Pro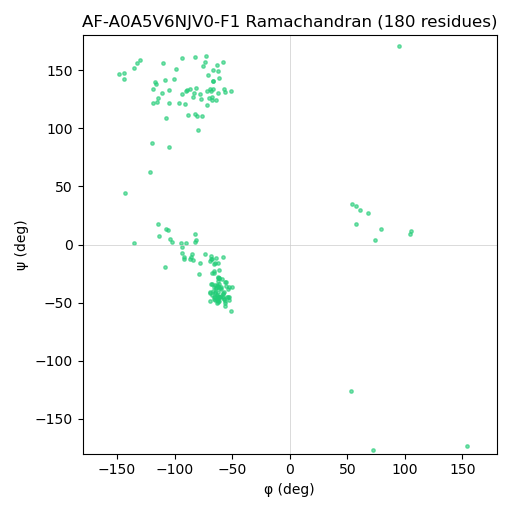tein AF-A0A5V6NJV0-F1 (afdb_monomer)

Nearest PDB structures (foldseek):
  6skg-assembly1_BY  TM=4.627E-01  e=3.638E+00  Thermococcus kodakarensis
  6mte-assembly1_W  TM=3.704E-01  e=2.170E+00  Oryctolagus cuniculus
  6r6g-assembly1_W  TM=3.467E-01  e=2.298E+00  Oryctolagus cuniculus
  5lzt-assembly1_W  TM=3.447E-01  e=3.243E+00  Oryctolagus cuniculus
  8i9r-assembly1_CQ  TM=3.028E-01  e=2.892E+00  Thermochaetoides thermophila DSM 1495

Mean predicted aligned error: 6.7 Å

Radius of gyration: 19.98 Å; Cα contacts (8 Å, |Δi|>4): 218; chains: 1; bounding box: 49×40×54 Å

Foldseek 3Di:
DDWAWDWDAPPVVRDIDTDADVCVVVDDVPDDDDDDDDDPLCPPPDTYDDDLDFASQLVPPLCLQVLLDQLLCVLLPHLVLLQVQQVPDQDFPDPDCPDDADNAWDWDAAPSSFIGIHGPVVCVVCVVVRNPVCVVVSSSSSSRSSQQSLCVVVPHDPSDHDDPVSVCVSCVVSVNNVSRRD

Sequence (182 aa):
MKAILTAFPQNSARVTLLKSGNLTPRLRDGQRVMICDVPRQLENVPAGEIPETGQWLARDEALEPFFADCRVINAAGGPEGLNRWVSRISDCQCAGAEDDHVRNLTTAQTQDGGAVRLCHACDNAHYMKGYRALSDIITRNRAEWIVDYVRMSLRLEKNHQVTLPEMFCWAVLHGVTNAMPV

Solvent-accessible surface area (backbone atoms only — not comparable to full-atom values): 11170 Å² total; per-residue (Å²): 141,52,65,47,60,54,76,50,72,38,74,92,76,75,45,70,47,67,58,52,71,93,47,46,89,79,58,56,91,90,61,86,77,90,84,77,81,80,53,80,86,47,66,89,53,75,70,39,76,50,74,82,70,82,48,63,61,42,68,40,72,76,46,48,66,32,53,66,32,68,65,46,39,46,68,61,54,28,48,67,40,47,41,62,54,40,59,68,55,92,58,60,68,70,83,89,57,95,87,73,75,57,89,59,70,45,65,51,69,45,98,90,48,42,35,44,30,22,18,56,71,59,42,64,76,28,55,90,63,66,44,60,93,44,46,69,57,25,54,45,46,45,21,40,46,48,50,51,43,49,34,56,76,73,68,47,60,95,77,61,68,64,45,72,69,56,53,49,50,50,25,57,78,62,74,39,52,92,48,55,71,132

Secondary structure (DSSP, 8-state):
-EEE-EEEEETTTTEEEEE-GGGGGGSPTT------PPPGGGTTSPSEEEPSSS-GGGG-GGGHHHHH-HHHHHHTTHHHHHHHHHTT--S---SS-TT---S-EEEEE-TTS-EEEEEHHHHHHHHTTTTGGGHHHHHHHHHHHHHHHHHHHTT--TT----HHHHHHHHHHTT-GGGS--

Structure (mmCIF, N/CA/C/O backbone):
data_AF-A0A5V6NJV0-F1
#
_entry.id   AF-A0A5V6NJV0-F1
#
loop_
_atom_site.group_PDB
_atom_site.id
_atom_site.type_symbol
_atom_site.label_atom_id
_atom_site.label_alt_id
_atom_site.label_comp_id
_atom_site.label_asym_id
_atom_site.label_entity_id
_atom_site.label_seq_id
_atom_site.pdbx_PDB_ins_code
_atom_site.Cartn_x
_atom_site.Cartn_y
_atom_site.Cartn_z
_atom_site.occupancy
_atom_site.B_iso_or_equiv
_atom_site.auth_seq_id
_atom_site.auth_comp_id
_atom_site.auth_asym_id
_atom_site.auth_atom_id
_atom_site.pdbx_PDB_model_num
ATOM 1 N N . MET A 1 1 ? -12.313 10.033 9.413 1.00 77.94 1 MET A N 1
ATOM 2 C CA . MET A 1 1 ? -11.546 9.562 10.586 1.00 77.94 1 MET A CA 1
ATOM 3 C C . MET A 1 1 ? -11.923 8.129 10.925 1.00 77.94 1 MET A C 1
ATOM 5 O O . MET A 1 1 ? -13.051 7.875 11.339 1.00 77.94 1 MET A O 1
ATOM 9 N N . LYS A 1 2 ? -10.973 7.209 10.746 1.00 85.44 2 LYS A N 1
ATOM 10 C CA . LYS A 1 2 ? -11.009 5.846 11.292 1.00 85.44 2 LYS A CA 1
ATOM 11 C C . LYS A 1 2 ? -9.961 5.776 12.404 1.00 85.44 2 LYS A C 1
ATOM 13 O O . LYS A 1 2 ? -8.910 6.395 12.272 1.00 85.44 2 LYS A O 1
ATOM 18 N N . ALA A 1 3 ? -10.240 5.075 13.495 1.00 89.62 3 ALA A N 1
ATOM 19 C CA . ALA A 1 3 ? -9.304 4.965 14.608 1.00 89.62 3 ALA A CA 1
ATOM 20 C C . ALA A 1 3 ? -9.446 3.615 15.311 1.00 89.62 3 ALA A C 1
ATOM 22 O O . ALA A 1 3 ? -10.553 3.086 15.409 1.00 89.62 3 ALA A O 1
ATOM 23 N N . ILE A 1 4 ? -8.330 3.097 15.818 1.00 91.31 4 ILE A N 1
ATOM 24 C CA . ILE A 1 4 ? -8.283 1.927 16.698 1.00 91.31 4 ILE A CA 1
ATOM 25 C C . ILE A 1 4 ? -8.231 2.449 18.126 1.00 91.31 4 ILE A C 1
ATOM 27 O O . ILE A 1 4 ? -7.328 3.207 18.474 1.00 91.31 4 ILE A O 1
ATOM 31 N N . LEU A 1 5 ? -9.196 2.060 18.954 1.00 92.12 5 LEU A N 1
ATOM 32 C CA . LEU A 1 5 ? -9.271 2.480 20.351 1.00 92.12 5 LEU A CA 1
ATOM 33 C C . LEU A 1 5 ? -9.133 1.265 21.261 1.00 92.12 5 LEU A C 1
ATOM 35 O O . LEU A 1 5 ? -9.726 0.219 21.010 1.00 92.12 5 LEU A O 1
ATOM 39 N N . THR A 1 6 ? -8.394 1.417 22.356 1.00 91.25 6 THR A N 1
ATOM 40 C CA . THR A 1 6 ? -8.328 0.378 23.387 1.00 91.25 6 THR A CA 1
ATOM 41 C C . THR A 1 6 ? -9.599 0.413 24.229 1.00 91.25 6 THR A C 1
ATOM 43 O O . THR A 1 6 ? -9.949 1.459 24.788 1.00 91.25 6 THR A O 1
ATOM 46 N N . ALA A 1 7 ? -10.274 -0.731 24.328 1.00 92.75 7 ALA A N 1
ATOM 47 C CA . ALA A 1 7 ? -11.464 -0.909 25.146 1.00 92.75 7 ALA A CA 1
ATOM 48 C C . ALA A 1 7 ? -11.106 -1.340 26.576 1.00 92.75 7 ALA A C 1
ATOM 50 O O . ALA A 1 7 ? -10.327 -2.267 26.784 1.00 92.75 7 ALA A O 1
ATOM 51 N N . PHE A 1 8 ? -11.722 -0.689 27.560 1.00 93.94 8 PHE A N 1
ATOM 52 C CA . PHE A 1 8 ? -11.614 -0.994 28.985 1.00 93.94 8 PHE A CA 1
ATOM 53 C C . PHE A 1 8 ? -13.009 -1.344 29.521 1.00 93.94 8 PHE A C 1
ATOM 55 O O . PHE A 1 8 ? -13.747 -0.451 29.956 1.00 93.94 8 PHE A O 1
ATOM 62 N N . PRO A 1 9 ? -13.415 -2.623 29.440 1.00 94.38 9 PRO A N 1
ATOM 63 C CA . PRO A 1 9 ? -14.728 -3.054 29.895 1.00 94.38 9 PRO A CA 1
ATOM 64 C C . PRO A 1 9 ? -14.815 -3.041 31.427 1.00 94.38 9 PRO A C 1
ATOM 66 O O . PRO A 1 9 ? -13.959 -3.578 32.127 1.00 94.38 9 PRO A O 1
ATOM 69 N N . GLN A 1 10 ? -15.886 -2.450 31.951 1.00 95.81 10 GLN A N 1
ATOM 70 C CA . GLN A 1 10 ? -16.290 -2.504 33.354 1.00 95.81 10 GLN A CA 1
ATOM 71 C C . GLN A 1 10 ? -17.482 -3.455 33.472 1.00 95.81 10 GLN A C 1
ATOM 73 O O . GLN A 1 10 ? -18.642 -3.040 33.445 1.00 95.81 10 GLN A O 1
ATOM 78 N N . ASN A 1 11 ? -17.188 -4.754 33.567 1.00 94.69 11 ASN A N 1
ATOM 79 C CA . ASN A 1 11 ? -18.182 -5.827 33.428 1.00 94.69 11 ASN A CA 1
ATOM 80 C C . ASN A 1 11 ? -19.352 -5.709 34.416 1.00 94.69 11 ASN A C 1
ATOM 82 O O . ASN A 1 11 ? -20.504 -5.883 34.021 1.00 94.69 11 ASN A O 1
ATOM 86 N N . SER A 1 12 ? -19.083 -5.343 35.673 1.00 95.19 12 SER A N 1
ATOM 87 C CA . SER A 1 12 ? -20.125 -5.167 36.696 1.00 95.19 12 SER A CA 1
ATOM 88 C C . SER A 1 12 ? -21.085 -4.018 36.375 1.00 95.19 12 SER A C 1
ATOM 90 O O . SER A 1 12 ? -22.276 -4.122 36.650 1.00 95.19 12 SER A O 1
ATOM 92 N N . ALA A 1 13 ? -20.580 -2.940 35.766 1.00 95.62 13 ALA A N 1
ATOM 93 C CA . ALA A 1 13 ? -21.382 -1.791 35.350 1.00 95.62 13 ALA A CA 1
ATOM 94 C C . ALA A 1 13 ? -21.993 -1.966 33.950 1.00 95.62 13 ALA A C 1
ATOM 96 O O . ALA A 1 13 ? -22.859 -1.189 33.562 1.00 95.62 13 ALA A O 1
ATOM 97 N N . ARG A 1 14 ? -21.537 -2.970 33.185 1.00 93.69 14 ARG A N 1
ATOM 98 C CA . ARG A 1 14 ? -21.864 -3.169 31.762 1.00 93.69 14 ARG A CA 1
ATOM 99 C C . ARG A 1 14 ? -21.574 -1.928 30.908 1.00 93.69 14 ARG A C 1
ATOM 101 O O . ARG A 1 14 ? -22.287 -1.639 29.951 1.00 93.69 14 ARG A O 1
ATOM 108 N N . VAL A 1 15 ? -20.511 -1.205 31.261 1.00 94.06 15 VAL A N 1
ATOM 109 C CA . VAL A 1 15 ? -20.022 -0.027 30.534 1.00 94.06 15 VAL A CA 1
ATOM 110 C C . VAL A 1 15 ? -18.633 -0.329 29.991 1.00 94.06 15 VAL A C 1
ATOM 112 O O . VAL A 1 15 ? -17.803 -0.888 30.702 1.00 94.06 15 VAL A O 1
ATOM 115 N N . THR A 1 16 ? -18.355 0.077 28.754 1.00 93.19 16 THR A N 1
ATOM 116 C CA . THR A 1 16 ? -17.018 -0.015 28.158 1.00 93.19 16 THR A CA 1
ATOM 117 C C . THR A 1 16 ? -16.491 1.381 27.889 1.00 93.19 16 THR A C 1
ATOM 119 O O . THR A 1 16 ? -17.113 2.155 27.164 1.00 93.19 16 THR A O 1
ATOM 122 N N . LEU A 1 17 ? -15.334 1.701 28.465 1.00 92.69 17 LEU A N 1
ATOM 123 C CA . LEU A 1 17 ? -14.629 2.949 28.194 1.00 92.69 17 LEU A CA 1
ATOM 124 C C . LEU A 1 17 ? -13.675 2.739 27.015 1.00 92.69 17 LEU A C 1
ATOM 126 O O . LEU A 1 17 ? -12.912 1.775 27.001 1.00 92.69 17 LEU A O 1
ATOM 130 N N . LEU A 1 18 ? -13.696 3.641 26.036 1.00 92.50 18 LEU A N 1
ATOM 131 C CA . LEU A 1 18 ? -12.765 3.634 24.906 1.00 92.50 18 LEU A CA 1
ATOM 132 C C . LEU A 1 18 ? -11.723 4.734 25.112 1.00 92.50 18 LEU A C 1
ATOM 134 O O . LEU A 1 18 ? -12.072 5.907 25.239 1.00 92.50 18 LEU A O 1
ATOM 138 N N . LYS A 1 19 ? -10.437 4.377 25.145 1.00 91.69 19 LYS A N 1
ATOM 139 C CA . LYS A 1 19 ? -9.356 5.354 25.342 1.00 91.69 19 LYS A CA 1
ATOM 140 C C . LYS A 1 19 ? -9.052 6.085 24.031 1.00 91.69 19 LYS A C 1
ATOM 142 O O . LYS A 1 19 ? -8.311 5.574 23.200 1.00 91.69 19 LYS A O 1
ATOM 147 N N . SER A 1 20 ? -9.597 7.293 23.872 1.00 89.06 20 SER A N 1
ATOM 148 C CA . SER A 1 20 ? -9.409 8.163 22.696 1.00 89.06 20 SER A CA 1
ATOM 149 C C . SER A 1 20 ? -8.082 8.926 22.669 1.00 89.06 20 SER A C 1
ATOM 151 O O . SER A 1 20 ? -7.616 9.297 21.593 1.00 89.06 20 SER A O 1
ATOM 153 N N . GLY A 1 21 ? -7.460 9.185 23.825 1.00 89.12 21 GLY A N 1
ATOM 154 C CA . GLY A 1 21 ? -6.188 9.915 23.901 1.00 89.12 21 GLY A CA 1
ATOM 155 C C . GLY A 1 21 ? -6.252 11.265 23.175 1.00 89.12 21 GLY A C 1
ATOM 156 O O . GLY A 1 21 ? -7.168 12.057 23.408 1.00 89.12 21 GLY A O 1
ATOM 157 N N . ASN A 1 22 ? -5.325 11.498 22.244 1.00 88.38 22 ASN A N 1
ATOM 158 C CA . ASN A 1 22 ? -5.248 12.735 21.455 1.00 88.38 22 ASN A CA 1
ATOM 159 C C . ASN A 1 22 ? -6.463 12.967 20.535 1.00 88.38 22 ASN A C 1
ATOM 161 O O . ASN A 1 22 ? -6.638 14.066 20.019 1.00 88.38 22 ASN A O 1
ATOM 165 N N . LEU A 1 23 ? -7.325 11.962 20.342 1.00 88.50 23 LEU A N 1
ATOM 166 C CA . LEU A 1 23 ? -8.556 12.082 19.554 1.00 88.50 23 LEU A CA 1
ATOM 167 C C . LEU A 1 23 ? -9.738 12.631 20.354 1.00 88.50 23 LEU A C 1
ATOM 169 O O . LEU A 1 23 ? -10.765 12.943 19.758 1.00 88.50 23 LEU A O 1
ATOM 173 N N . THR A 1 24 ? -9.611 12.780 21.676 1.00 90.12 24 THR A N 1
ATOM 174 C CA . THR A 1 24 ? -10.697 13.269 22.545 1.00 90.12 24 THR A CA 1
ATOM 175 C C . THR A 1 24 ? -11.297 14.598 22.067 1.00 90.12 24 THR A C 1
ATOM 177 O O . THR A 1 24 ? -12.516 14.658 21.951 1.00 90.12 24 THR A O 1
ATOM 180 N N . PRO A 1 25 ? -10.510 15.624 21.669 1.00 90.12 25 PRO A N 1
ATOM 181 C CA . PRO A 1 25 ? -11.070 16.886 21.171 1.00 90.12 25 PRO A CA 1
ATOM 182 C C . PRO A 1 25 ? -11.850 16.762 19.851 1.00 90.12 25 PRO A C 1
ATOM 184 O O . PRO A 1 25 ? -12.565 17.684 19.469 1.00 90.12 25 PRO A O 1
ATOM 187 N N . ARG A 1 26 ? -11.696 15.648 19.119 1.00 87.62 26 ARG A N 1
ATOM 188 C CA . ARG A 1 26 ? -12.384 15.390 17.841 1.00 87.62 26 ARG A CA 1
ATOM 189 C C . ARG A 1 26 ? -13.707 14.646 18.023 1.00 87.62 26 ARG A C 1
ATOM 191 O O . ARG A 1 26 ? -14.467 14.547 17.058 1.00 87.62 26 ARG A O 1
ATOM 198 N N . LEU A 1 27 ? -13.971 14.128 19.223 1.00 89.00 27 LEU A N 1
ATOM 199 C CA . LEU A 1 27 ? -15.226 13.480 19.583 1.00 89.00 27 LEU A CA 1
ATOM 200 C C . LEU A 1 27 ? -16.159 14.509 20.225 1.00 89.00 27 LEU A C 1
ATOM 202 O O . LEU A 1 27 ? -15.757 15.234 21.129 1.00 89.00 27 LEU A O 1
ATOM 206 N N . ARG A 1 28 ? -17.398 14.593 19.737 1.00 89.62 28 ARG A N 1
ATOM 207 C CA . ARG A 1 28 ? -18.408 15.524 20.265 1.00 89.62 28 ARG A CA 1
ATOM 208 C C . ARG A 1 28 ? -19.364 14.826 21.222 1.00 89.62 28 ARG A C 1
ATOM 210 O O . ARG A 1 28 ? -19.695 13.656 21.024 1.00 89.62 28 ARG A O 1
ATOM 217 N N . ASP A 1 29 ? -19.891 15.579 22.181 1.00 89.88 29 ASP A N 1
ATOM 218 C CA . ASP A 1 29 ? -20.986 15.113 23.030 1.00 89.88 29 ASP A CA 1
ATOM 219 C C . ASP A 1 29 ? -22.180 14.674 22.170 1.00 89.88 29 ASP A C 1
ATOM 221 O O . ASP A 1 29 ? -22.583 15.354 21.223 1.00 89.88 29 ASP A O 1
ATOM 225 N N . GLY A 1 30 ? -22.714 13.486 22.461 1.00 87.62 30 GLY A N 1
ATOM 226 C CA . GLY A 1 30 ? -23.804 12.879 21.692 1.00 87.62 30 GLY A CA 1
ATOM 227 C C . GLY A 1 30 ? -23.408 12.320 20.317 1.00 87.62 30 GLY A C 1
ATOM 228 O O . GLY A 1 30 ? -24.278 11.845 19.583 1.00 87.62 30 GLY A O 1
ATOM 229 N N . GLN A 1 31 ? -22.123 12.334 19.940 1.00 89.62 31 GLN A N 1
ATOM 230 C CA . GLN A 1 31 ? -21.668 11.714 18.696 1.00 89.62 31 GLN A CA 1
ATOM 231 C C . GLN A 1 31 ? -21.893 10.198 18.730 1.00 89.62 31 GLN A C 1
ATOM 233 O O . GLN A 1 31 ? -21.390 9.485 19.595 1.00 89.62 31 GLN A O 1
ATOM 238 N N . ARG A 1 32 ? -22.611 9.686 17.728 1.00 89.94 32 ARG A N 1
ATOM 239 C CA . ARG A 1 32 ? -22.751 8.245 17.504 1.00 89.94 32 ARG A CA 1
ATOM 240 C C . ARG A 1 32 ? -21.484 7.716 16.832 1.00 89.94 32 ARG A C 1
ATOM 242 O O . ARG A 1 32 ? -21.053 8.263 15.818 1.00 89.94 32 ARG A O 1
ATOM 249 N N . VAL A 1 33 ? -20.911 6.651 17.386 1.00 89.44 33 VAL A N 1
ATOM 250 C CA . VAL A 1 33 ? -19.704 5.989 16.870 1.00 89.44 33 VAL A CA 1
ATOM 251 C C . VAL A 1 33 ? -20.050 4.546 16.513 1.00 89.44 33 VAL A C 1
ATOM 253 O O . VAL A 1 33 ? -20.727 3.863 17.278 1.00 89.44 33 VAL A O 1
ATOM 256 N N . MET A 1 34 ? -19.608 4.093 15.340 1.00 89.19 34 MET A N 1
ATOM 257 C CA . MET A 1 34 ? -19.689 2.689 14.937 1.00 89.19 34 MET A CA 1
ATOM 258 C C . MET A 1 34 ? -18.461 1.946 15.464 1.00 89.19 34 MET A C 1
ATOM 260 O O . MET A 1 34 ? -17.343 2.439 15.321 1.00 89.19 34 MET A O 1
ATOM 264 N N . ILE A 1 35 ? -18.673 0.777 16.065 1.00 90.44 35 ILE A N 1
ATOM 265 C CA . ILE A 1 35 ? -17.610 -0.088 16.581 1.00 90.44 35 ILE A CA 1
ATOM 266 C C . ILE A 1 35 ? -17.567 -1.340 15.709 1.00 90.44 35 ILE A C 1
ATOM 268 O O . ILE A 1 35 ? -18.602 -1.961 15.476 1.00 90.44 35 ILE A O 1
ATOM 272 N N . CYS A 1 36 ? -16.370 -1.689 15.249 1.00 88.31 36 CYS A N 1
ATOM 273 C CA . CYS A 1 36 ? -16.076 -2.916 14.521 1.00 88.31 36 CYS A CA 1
ATOM 274 C C . CYS A 1 36 ? -14.822 -3.547 15.124 1.00 88.31 36 CYS A C 1
ATOM 276 O O . CYS A 1 36 ? -13.990 -2.833 15.693 1.00 88.31 36 CYS A O 1
ATOM 278 N N . ASP A 1 37 ? -14.664 -4.855 14.949 1.00 86.25 37 ASP A N 1
ATOM 279 C CA . ASP A 1 37 ? -13.401 -5.518 15.258 1.00 86.25 37 ASP A CA 1
ATOM 280 C C . ASP A 1 37 ? -12.272 -4.969 14.378 1.00 86.25 37 ASP A C 1
ATOM 282 O O . ASP A 1 37 ? -12.490 -4.530 13.240 1.00 86.25 37 ASP A O 1
ATOM 286 N N . VAL A 1 38 ? -11.053 -4.975 14.920 1.00 86.81 38 VAL A N 1
ATOM 287 C CA . VAL A 1 38 ? -9.868 -4.544 14.176 1.00 86.81 38 VAL A CA 1
ATOM 288 C C . VAL A 1 38 ? -9.613 -5.566 13.065 1.00 86.81 38 VAL A C 1
ATOM 290 O O . VAL A 1 38 ? -9.490 -6.756 13.355 1.00 86.81 38 VAL A O 1
ATOM 293 N N . PRO A 1 39 ? -9.546 -5.144 11.791 1.00 80.56 39 PRO A N 1
ATOM 294 C CA . PRO A 1 39 ? -9.271 -6.070 10.705 1.00 80.56 39 PRO A CA 1
ATOM 295 C C . PRO A 1 39 ? -7.846 -6.619 10.832 1.00 80.56 39 PRO A C 1
ATOM 297 O O . PRO A 1 39 ? -6.949 -5.915 11.296 1.00 80.56 39 PRO A O 1
ATOM 300 N N . ARG A 1 40 ? -7.618 -7.850 10.359 1.00 79.50 40 ARG A N 1
ATOM 301 C CA . ARG A 1 40 ? -6.320 -8.549 10.447 1.00 79.50 40 ARG A CA 1
ATOM 302 C C . ARG A 1 40 ? -5.140 -7.705 9.942 1.00 79.50 40 ARG A C 1
ATOM 304 O O . ARG A 1 40 ? -4.067 -7.728 10.528 1.00 79.50 40 ARG A O 1
ATOM 311 N N . GLN A 1 41 ? -5.343 -6.899 8.898 1.00 74.69 41 GLN A N 1
ATOM 312 C CA . GLN A 1 41 ? -4.311 -6.022 8.324 1.00 74.69 41 GLN A CA 1
ATOM 313 C C . GLN A 1 41 ? -3.858 -4.895 9.271 1.00 74.69 41 GLN A C 1
ATOM 315 O O . GLN A 1 41 ? -2.823 -4.273 9.041 1.00 74.69 41 GLN A O 1
ATOM 320 N N . LEU A 1 42 ? -4.639 -4.601 10.312 1.00 80.75 42 LEU A N 1
ATOM 321 C CA . LEU A 1 42 ? -4.366 -3.562 11.300 1.00 80.75 42 LEU A CA 1
ATOM 322 C C . LEU A 1 42 ? -4.081 -4.121 12.700 1.00 80.75 42 LEU A C 1
ATOM 324 O O . LEU A 1 42 ? -3.957 -3.345 13.641 1.00 80.75 42 LEU A O 1
ATOM 328 N N . GLU A 1 43 ? -3.956 -5.439 12.853 1.00 81.12 43 GLU A N 1
ATOM 329 C CA . GLU A 1 43 ? -3.797 -6.088 14.161 1.00 81.12 43 GLU A CA 1
ATOM 330 C C . GLU A 1 43 ? -2.539 -5.614 14.909 1.00 81.12 43 GLU A C 1
ATOM 332 O O . GLU A 1 43 ? -2.574 -5.381 16.114 1.00 81.12 43 GLU A O 1
ATOM 337 N N . ASN A 1 44 ? -1.452 -5.371 14.172 1.00 82.12 44 ASN A N 1
ATOM 338 C CA . ASN A 1 44 ? -0.184 -4.884 14.722 1.00 82.12 44 ASN A CA 1
ATOM 339 C C . ASN A 1 44 ? -0.075 -3.348 14.752 1.00 82.12 44 ASN A C 1
ATOM 341 O O . ASN A 1 44 ? 0.968 -2.807 15.124 1.00 82.12 44 ASN A O 1
ATOM 345 N N . VAL A 1 45 ? -1.116 -2.625 14.326 1.00 83.12 45 VAL A N 1
ATOM 346 C CA . VAL A 1 45 ? -1.115 -1.157 14.314 1.00 83.12 45 VAL A CA 1
ATOM 347 C C . VAL A 1 45 ? -1.484 -0.646 15.709 1.00 83.12 45 VAL A C 1
ATOM 349 O O . VAL A 1 45 ? -2.482 -1.090 16.281 1.00 83.12 45 VAL A O 1
ATOM 352 N N . PRO A 1 46 ? -0.712 0.294 16.287 1.00 86.25 46 PRO A N 1
ATOM 353 C CA . PRO A 1 46 ? -1.013 0.823 17.610 1.00 86.25 46 PRO A CA 1
ATOM 354 C C . PRO A 1 46 ? -2.363 1.548 17.634 1.00 86.25 46 PRO A C 1
ATOM 356 O O . PRO A 1 46 ? -2.822 2.098 16.631 1.00 86.25 46 PRO A O 1
ATOM 359 N N . ALA A 1 47 ? -2.977 1.601 18.818 1.00 87.44 47 ALA A N 1
ATOM 360 C CA . ALA A 1 47 ? -4.185 2.389 19.030 1.00 87.44 47 ALA A CA 1
ATOM 361 C C . ALA A 1 47 ? -3.938 3.868 18.679 1.00 87.44 47 ALA A C 1
ATOM 363 O O . ALA A 1 47 ? -2.943 4.465 19.095 1.00 87.44 47 ALA A O 1
ATOM 364 N N . GLY A 1 48 ? -4.859 4.461 17.926 1.00 87.81 48 GLY A N 1
ATOM 365 C CA . GLY A 1 48 ? -4.721 5.804 17.381 1.00 87.81 48 GLY A CA 1
ATOM 366 C C . GLY A 1 48 ? -5.539 6.008 16.111 1.00 87.81 48 GLY A C 1
ATOM 367 O O . GLY A 1 48 ? -6.341 5.161 15.715 1.00 87.81 48 GLY A O 1
ATOM 368 N N . GLU A 1 49 ? -5.351 7.165 15.480 1.00 85.88 49 GLU A N 1
ATOM 369 C CA . GLU A 1 49 ? -5.929 7.434 14.165 1.00 85.88 49 GLU A CA 1
ATOM 370 C C . GLU A 1 49 ? -5.255 6.558 13.117 1.00 85.88 49 GLU A C 1
ATOM 372 O O . GLU A 1 49 ? -4.029 6.474 13.054 1.00 85.88 49 GLU A O 1
ATOM 377 N N . ILE A 1 50 ? -6.068 5.919 12.285 1.00 82.62 50 ILE A N 1
ATOM 378 C CA . ILE A 1 50 ? -5.562 5.188 11.136 1.00 82.62 50 ILE A CA 1
ATOM 379 C C . ILE A 1 50 ? -5.382 6.208 10.007 1.00 82.62 50 ILE A C 1
ATOM 381 O O . ILE A 1 50 ? -6.351 6.910 9.693 1.00 82.62 50 ILE A O 1
ATOM 385 N N . PRO A 1 51 ? -4.189 6.295 9.386 1.00 73.25 51 PRO A N 1
ATOM 386 C CA . PRO A 1 51 ? -3.974 7.166 8.240 1.00 73.25 51 PRO A CA 1
ATOM 387 C C . PRO A 1 51 ? -5.047 6.938 7.172 1.00 73.25 51 PRO A C 1
ATOM 389 O O . PRO A 1 51 ? -5.342 5.799 6.809 1.00 73.25 51 PRO A O 1
ATOM 392 N N . GLU A 1 52 ? -5.640 8.021 6.665 1.00 66.75 52 GLU A N 1
ATOM 393 C CA . GLU A 1 52 ? -6.609 7.940 5.560 1.00 66.75 52 GLU A CA 1
ATOM 394 C C . GLU A 1 52 ? -5.924 7.651 4.211 1.00 66.75 52 GLU A C 1
ATOM 396 O O . GLU A 1 52 ? -6.598 7.391 3.216 1.00 66.75 52 GLU A O 1
ATOM 401 N N . THR A 1 53 ? -4.590 7.687 4.180 1.00 67.88 53 THR A N 1
ATOM 402 C CA . THR A 1 53 ? -3.760 7.458 3.000 1.00 67.88 53 THR A CA 1
ATOM 403 C C . THR A 1 53 ? -3.186 6.042 2.969 1.00 67.88 53 THR A C 1
ATOM 405 O O . THR A 1 53 ? -2.784 5.477 3.988 1.00 67.88 53 THR A O 1
ATOM 408 N N . GLY A 1 54 ? -3.117 5.482 1.761 1.00 76.19 54 GLY A N 1
ATOM 409 C CA . GLY A 1 54 ? -2.580 4.149 1.497 1.00 76.19 54 GLY A CA 1
ATOM 410 C C . GLY A 1 54 ? -3.643 3.050 1.445 1.00 76.19 54 GLY A C 1
ATOM 411 O O . GLY A 1 54 ? -4.821 3.260 1.742 1.00 76.19 54 GLY A O 1
ATOM 412 N N . GLN A 1 55 ? -3.209 1.864 1.026 1.00 87.00 55 GLN A N 1
ATOM 413 C CA . GLN A 1 55 ? -4.037 0.668 0.884 1.00 87.00 55 GLN A CA 1
ATOM 414 C C . GLN A 1 55 ? -3.505 -0.424 1.810 1.00 87.00 55 GLN A C 1
ATOM 416 O O . GLN A 1 55 ? -2.348 -0.821 1.693 1.00 87.00 55 GLN A O 1
ATOM 421 N N . TRP A 1 56 ? -4.326 -0.926 2.733 1.00 86.06 56 TRP A N 1
ATOM 422 C CA . TRP A 1 56 ? -3.872 -1.940 3.695 1.00 86.06 56 TRP A CA 1
ATOM 423 C C . TRP A 1 56 ? -3.565 -3.277 3.025 1.00 86.06 56 TRP A C 1
ATOM 425 O O . TRP A 1 56 ? -2.611 -3.944 3.410 1.00 86.06 56 TRP A O 1
ATOM 435 N N . LEU A 1 57 ? -4.316 -3.629 1.979 1.00 90.69 57 LEU A N 1
ATOM 436 C CA . LEU A 1 57 ? -4.099 -4.855 1.212 1.00 90.69 57 LEU A CA 1
ATOM 437 C C . LEU A 1 57 ? -2.719 -4.889 0.531 1.00 90.69 57 LEU A C 1
ATOM 439 O O . LEU A 1 57 ? -2.153 -5.960 0.358 1.00 90.69 57 LEU A O 1
ATOM 443 N N . ALA A 1 58 ? -2.141 -3.726 0.207 1.00 92.31 58 ALA A N 1
ATOM 444 C CA . ALA A 1 58 ? -0.793 -3.628 -0.361 1.00 92.31 58 ALA A CA 1
ATOM 445 C C . ALA A 1 58 ? 0.316 -4.027 0.632 1.00 92.31 58 ALA A C 1
ATOM 447 O O . ALA A 1 58 ? 1.467 -4.180 0.237 1.00 92.31 58 ALA A O 1
ATOM 448 N N . ARG A 1 59 ? -0.013 -4.152 1.924 1.00 88.69 59 ARG A N 1
ATOM 449 C CA . ARG A 1 59 ? 0.915 -4.545 2.994 1.00 88.69 59 ARG A CA 1
ATOM 450 C C . ARG A 1 59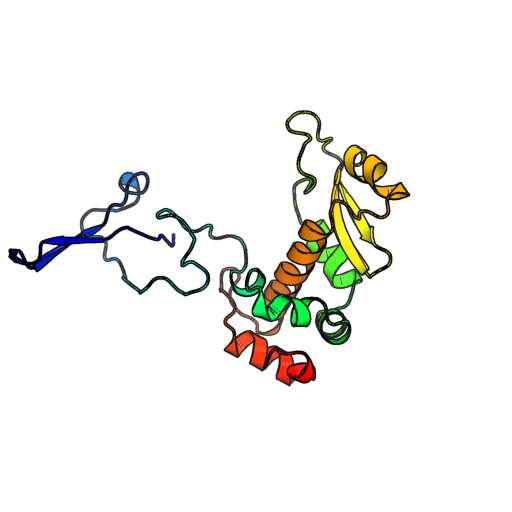 ? 0.753 -6.006 3.410 1.00 88.69 59 ARG A C 1
ATOM 452 O O . ARG A 1 59 ? 1.408 -6.427 4.356 1.00 88.69 59 ARG A O 1
ATOM 459 N N . ASP A 1 60 ? -0.144 -6.746 2.764 1.00 89.50 60 ASP A N 1
ATOM 460 C CA . ASP A 1 60 ? -0.342 -8.161 3.053 1.00 89.50 60 ASP A CA 1
ATOM 461 C C . ASP A 1 60 ? 0.801 -8.975 2.435 1.00 89.50 60 ASP A C 1
ATOM 463 O O . ASP A 1 60 ? 0.907 -9.087 1.212 1.00 89.50 60 ASP A O 1
ATOM 467 N N . GLU A 1 61 ? 1.660 -9.534 3.287 1.00 89.31 61 GLU A N 1
ATOM 468 C CA . GLU A 1 61 ? 2.825 -10.329 2.879 1.00 89.31 61 GLU A CA 1
ATOM 469 C C . GLU A 1 61 ? 2.425 -11.550 2.038 1.00 89.31 61 GLU A C 1
ATOM 471 O O . GLU A 1 61 ? 3.156 -11.946 1.132 1.00 89.31 61 GLU A O 1
ATOM 476 N N . ALA A 1 62 ? 1.227 -12.111 2.250 1.00 91.06 62 ALA A N 1
ATOM 477 C CA . ALA A 1 62 ? 0.753 -13.237 1.447 1.00 91.06 62 ALA A CA 1
ATOM 478 C C . ALA A 1 62 ? 0.513 -12.855 -0.026 1.00 91.06 62 ALA A C 1
ATOM 480 O O . ALA A 1 62 ? 0.542 -13.724 -0.898 1.00 91.06 62 ALA A O 1
ATOM 481 N N . LEU A 1 63 ? 0.292 -11.568 -0.321 1.00 94.38 63 LEU A N 1
ATOM 482 C CA . LEU A 1 63 ? 0.090 -11.051 -1.677 1.00 94.38 63 LEU A CA 1
ATOM 483 C C . LEU A 1 63 ? 1.379 -10.545 -2.334 1.00 94.38 63 LEU A C 1
ATOM 485 O O . LEU A 1 63 ? 1.346 -10.166 -3.505 1.00 94.38 63 LEU A O 1
ATOM 489 N N . GLU A 1 64 ? 2.520 -10.563 -1.643 1.00 93.56 64 GLU A N 1
ATOM 490 C CA . GLU A 1 64 ? 3.790 -10.109 -2.217 1.00 93.56 64 GLU A CA 1
ATOM 491 C C . GLU A 1 64 ? 4.142 -10.821 -3.543 1.00 93.56 64 GLU A C 1
ATOM 493 O O . GLU A 1 64 ? 4.445 -10.122 -4.519 1.00 93.56 64 GLU A O 1
ATOM 498 N N . PRO A 1 65 ? 4.009 -12.163 -3.672 1.00 95.12 65 PRO A N 1
ATOM 499 C CA . PRO A 1 65 ? 4.269 -12.845 -4.941 1.00 95.12 65 PRO A CA 1
ATOM 500 C C . PRO A 1 65 ? 3.326 -12.398 -6.064 1.00 95.12 65 PRO A C 1
ATOM 502 O O . PRO A 1 65 ? 3.748 -12.279 -7.213 1.00 95.12 65 PRO A O 1
ATOM 505 N N . PHE A 1 66 ? 2.063 -12.105 -5.733 1.00 96.75 66 PHE A N 1
ATOM 506 C CA . PHE A 1 66 ? 1.077 -11.610 -6.692 1.00 96.75 66 PHE A CA 1
ATOM 507 C C . PHE A 1 66 ? 1.470 -10.226 -7.220 1.00 96.75 66 PHE A C 1
ATOM 509 O O . PHE A 1 66 ? 1.456 -9.997 -8.428 1.00 96.75 66 PHE A O 1
ATOM 516 N N . PHE A 1 67 ? 1.886 -9.311 -6.338 1.00 96.38 67 PHE A N 1
ATOM 517 C CA . PHE A 1 67 ? 2.318 -7.972 -6.745 1.00 96.38 67 PHE A CA 1
ATOM 518 C C . PHE A 1 67 ? 3.625 -7.977 -7.547 1.00 96.38 67 PHE A C 1
ATOM 520 O O . PHE A 1 67 ? 3.860 -7.050 -8.320 1.00 96.38 67 PHE A O 1
ATOM 527 N N . ALA A 1 68 ? 4.469 -8.998 -7.388 1.00 95.06 68 ALA A N 1
ATOM 528 C CA . ALA A 1 68 ? 5.709 -9.159 -8.143 1.00 95.06 68 ALA A CA 1
ATOM 529 C C . ALA A 1 68 ? 5.528 -9.838 -9.518 1.00 95.06 68 ALA A C 1
ATOM 531 O O . ALA A 1 68 ? 6.448 -9.796 -10.338 1.00 95.06 68 ALA A O 1
ATOM 532 N N . ASP A 1 69 ? 4.373 -10.451 -9.799 1.00 96.31 69 ASP A N 1
ATOM 533 C CA . ASP A 1 69 ? 4.142 -11.197 -11.038 1.00 96.31 69 ASP A CA 1
ATOM 534 C C . ASP A 1 69 ? 4.060 -10.263 -12.259 1.00 96.31 69 ASP A C 1
ATOM 536 O O . ASP A 1 69 ? 3.259 -9.325 -12.318 1.00 96.31 69 ASP A O 1
ATOM 540 N N . CYS A 1 70 ? 4.868 -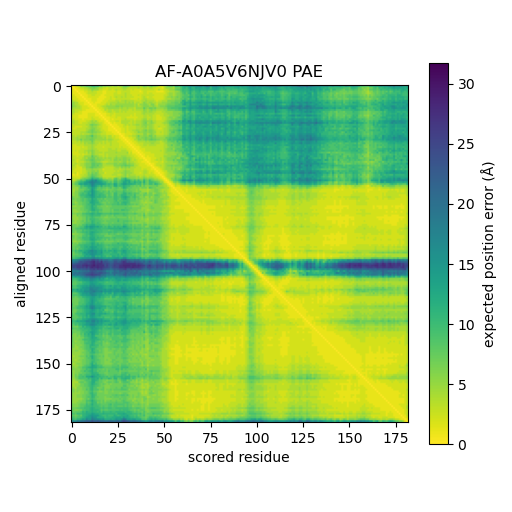10.537 -13.286 1.00 95.19 70 CYS A N 1
ATOM 541 C CA . CYS A 1 70 ? 4.933 -9.699 -14.483 1.00 95.19 70 CYS A CA 1
ATOM 542 C C . CYS A 1 70 ? 3.595 -9.615 -15.237 1.00 95.19 70 CYS A C 1
ATOM 544 O O . CYS A 1 70 ? 3.304 -8.591 -15.857 1.00 95.19 70 CYS A O 1
ATOM 546 N N . ARG A 1 71 ? 2.751 -10.651 -15.165 1.00 96.62 71 ARG A N 1
ATOM 547 C CA . ARG A 1 71 ? 1.418 -10.667 -15.784 1.00 96.62 71 ARG A CA 1
ATOM 548 C C . ARG A 1 71 ? 0.487 -9.699 -15.066 1.00 96.62 71 ARG A C 1
ATOM 550 O O . ARG A 1 71 ? -0.242 -8.969 -15.730 1.00 96.62 71 ARG A O 1
ATOM 557 N N . VAL A 1 72 ? 0.560 -9.650 -13.735 1.00 97.69 72 VAL A N 1
ATOM 558 C CA . VAL A 1 72 ? -0.210 -8.718 -12.897 1.00 97.69 72 VAL A CA 1
ATOM 559 C C . VAL A 1 72 ? 0.233 -7.280 -13.163 1.00 97.69 72 VAL A C 1
ATOM 561 O O . VAL A 1 72 ? -0.605 -6.420 -13.426 1.00 97.69 72 VAL A O 1
ATOM 564 N N . ILE A 1 73 ? 1.546 -7.032 -13.197 1.00 97.06 73 ILE A N 1
ATOM 565 C CA . ILE A 1 73 ? 2.115 -5.714 -13.521 1.00 97.06 73 ILE A CA 1
ATOM 566 C C . ILE A 1 73 ? 1.638 -5.244 -14.901 1.00 97.06 73 ILE A C 1
ATOM 568 O O . ILE A 1 73 ? 1.176 -4.113 -15.050 1.00 97.06 73 ILE A O 1
ATOM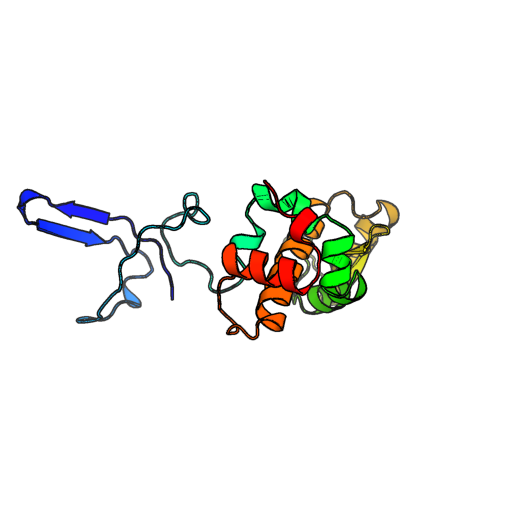 572 N N . ASN A 1 74 ? 1.702 -6.110 -15.914 1.00 96.81 74 ASN A N 1
ATOM 573 C CA . ASN A 1 74 ? 1.254 -5.777 -17.265 1.00 96.81 74 ASN A CA 1
ATOM 574 C C . ASN A 1 74 ? -0.259 -5.523 -17.328 1.00 96.81 74 ASN A C 1
ATOM 576 O O . ASN A 1 74 ? -0.684 -4.556 -17.961 1.00 96.81 74 ASN A O 1
ATOM 580 N N . ALA A 1 75 ? -1.067 -6.325 -16.627 1.00 97.44 75 ALA A N 1
ATOM 581 C CA . ALA A 1 75 ? -2.512 -6.122 -16.523 1.00 97.44 75 ALA A CA 1
ATOM 582 C C . ALA A 1 75 ? -2.884 -4.789 -15.846 1.00 97.44 75 ALA A C 1
ATOM 584 O O . ALA A 1 75 ? -3.889 -4.182 -16.213 1.00 97.44 75 ALA A O 1
ATOM 585 N N . ALA A 1 76 ? -2.056 -4.305 -14.914 1.00 97.06 76 ALA A N 1
ATOM 586 C CA . ALA A 1 76 ? -2.216 -3.010 -14.250 1.00 97.06 76 ALA A CA 1
ATOM 587 C C . ALA A 1 76 ? -1.698 -1.807 -15.075 1.00 97.06 76 ALA A C 1
ATOM 589 O O . ALA A 1 76 ? -1.721 -0.671 -14.606 1.00 97.06 76 ALA A O 1
ATOM 590 N N . GLY A 1 77 ? -1.242 -2.016 -16.316 1.00 95.19 77 GLY A N 1
ATOM 591 C CA . GLY A 1 77 ? -0.741 -0.951 -17.198 1.00 95.19 77 GLY A CA 1
ATOM 592 C C . GLY A 1 77 ? 0.782 -0.899 -17.350 1.00 95.19 77 GLY A C 1
ATOM 593 O O . GLY A 1 77 ? 1.302 0.042 -17.952 1.00 95.19 77 GLY A O 1
ATOM 594 N N . GLY A 1 78 ? 1.491 -1.909 -16.841 1.00 96.62 78 GLY A N 1
ATOM 595 C CA . GLY A 1 78 ? 2.922 -2.110 -17.045 1.00 96.62 78 GLY A CA 1
ATOM 596 C C . GLY A 1 78 ? 3.826 -1.127 -16.286 1.00 96.62 78 GLY A C 1
ATOM 597 O O . GLY A 1 78 ? 3.346 -0.259 -15.551 1.00 96.62 78 GLY A O 1
ATOM 598 N N . PRO A 1 79 ? 5.154 -1.228 -16.485 1.00 95.81 79 PRO A N 1
ATOM 599 C CA . PRO A 1 79 ? 6.141 -0.380 -15.808 1.00 95.81 79 PRO A CA 1
ATOM 600 C C . PRO A 1 79 ? 5.915 1.128 -16.000 1.00 95.81 79 PRO A C 1
ATOM 602 O O . PRO A 1 79 ? 6.160 1.911 -15.086 1.00 95.81 79 PRO A O 1
ATOM 605 N N . GLU A 1 80 ? 5.384 1.545 -17.152 1.00 95.88 80 GLU A N 1
ATOM 606 C CA . GLU A 1 80 ? 5.049 2.951 -17.423 1.00 95.88 80 GLU A CA 1
ATOM 607 C C . GLU A 1 80 ? 3.870 3.455 -16.580 1.00 95.88 80 GLU A C 1
ATOM 609 O O . GLU A 1 80 ? 3.833 4.620 -16.169 1.00 95.88 80 GLU A O 1
ATOM 614 N N . GLY A 1 81 ? 2.902 2.578 -16.295 1.00 96.69 81 GLY A N 1
ATOM 615 C CA . GLY A 1 81 ? 1.816 2.863 -15.363 1.00 96.69 81 GLY A CA 1
ATOM 616 C C . GLY A 1 81 ? 2.345 3.112 -13.952 1.00 96.69 81 GLY A C 1
ATOM 617 O O . GLY A 1 81 ? 1.974 4.113 -13.333 1.00 96.69 81 GLY A O 1
ATOM 618 N N . LEU A 1 82 ? 3.269 2.260 -13.496 1.00 97.25 82 LEU A N 1
ATOM 619 C CA . LEU A 1 82 ? 3.945 2.411 -12.209 1.00 97.25 82 LEU A CA 1
ATOM 620 C C . LEU A 1 82 ? 4.773 3.700 -12.158 1.00 97.25 82 LEU A C 1
ATOM 622 O O . LEU A 1 82 ? 4.629 4.474 -11.215 1.00 97.25 82 LEU A O 1
ATOM 626 N N . ASN A 1 83 ? 5.583 3.981 -13.183 1.00 97.00 83 ASN A N 1
ATOM 627 C CA . ASN A 1 83 ? 6.400 5.196 -13.258 1.00 97.00 83 ASN A CA 1
ATOM 628 C C . ASN A 1 83 ? 5.531 6.461 -13.121 1.00 97.00 83 ASN A C 1
ATOM 630 O O . ASN A 1 83 ? 5.788 7.315 -12.267 1.00 97.00 83 ASN A O 1
ATOM 634 N N . ARG A 1 84 ? 4.428 6.535 -13.879 1.00 97.06 84 ARG A N 1
ATOM 635 C CA . ARG A 1 84 ? 3.469 7.649 -13.805 1.00 97.06 84 ARG A CA 1
ATOM 636 C C . ARG A 1 84 ? 2.784 7.764 -12.444 1.00 97.06 84 ARG A C 1
ATOM 638 O O . ARG A 1 84 ? 2.434 8.869 -12.030 1.00 97.06 84 ARG A O 1
ATOM 645 N N . TRP A 1 85 ? 2.514 6.648 -11.774 1.00 96.50 85 TRP A N 1
ATOM 646 C CA . TRP A 1 85 ? 1.938 6.677 -10.432 1.00 96.50 85 TRP A CA 1
ATOM 647 C C . TRP A 1 85 ? 2.956 7.210 -9.418 1.00 96.50 85 TRP A C 1
ATOM 649 O O . TRP A 1 85 ? 2.660 8.170 -8.708 1.00 96.50 85 TRP A O 1
ATOM 659 N N . VAL A 1 86 ? 4.186 6.686 -9.439 1.00 96.75 86 VAL A N 1
ATOM 660 C CA . VAL A 1 86 ? 5.284 7.110 -8.555 1.00 96.75 86 VAL A CA 1
ATOM 661 C C . VAL A 1 86 ? 5.651 8.579 -8.772 1.00 96.75 86 VAL A C 1
ATOM 663 O O . VAL A 1 86 ? 5.949 9.284 -7.812 1.00 96.75 86 VAL A O 1
ATOM 666 N N . SER A 1 87 ? 5.557 9.102 -10.000 1.00 96.25 87 SER A N 1
ATOM 667 C CA . SER A 1 87 ? 5.844 10.518 -10.283 1.00 96.25 87 SER A CA 1
ATOM 668 C C . SER A 1 87 ? 4.909 11.504 -9.572 1.00 96.25 87 SER A C 1
ATOM 670 O O . SER A 1 87 ? 5.213 12.696 -9.531 1.00 96.25 87 SER A O 1
ATOM 672 N N . ARG A 1 88 ? 3.767 11.040 -9.044 1.00 94.06 88 ARG A N 1
ATOM 673 C CA . ARG A 1 88 ? 2.811 11.858 -8.278 1.00 94.06 88 ARG A CA 1
ATOM 674 C C . ARG A 1 88 ? 3.166 11.963 -6.797 1.00 94.06 88 ARG A C 1
ATOM 676 O O . ARG A 1 88 ? 2.557 12.770 -6.101 1.00 94.06 88 ARG A O 1
ATOM 683 N N . ILE A 1 89 ? 4.122 11.167 -6.320 1.00 92.44 89 ILE A N 1
ATOM 684 C CA . ILE A 1 89 ? 4.624 11.258 -4.952 1.00 92.44 89 ILE A CA 1
ATOM 685 C C . ILE A 1 89 ? 5.369 12.593 -4.803 1.00 92.44 89 ILE A C 1
ATOM 687 O O . ILE A 1 89 ? 6.230 12.941 -5.621 1.00 92.44 89 ILE A O 1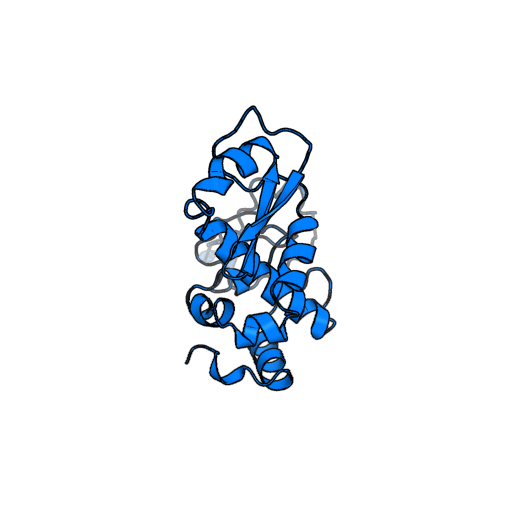
ATOM 691 N N . SER A 1 90 ? 4.980 13.357 -3.781 1.00 89.69 90 SER A N 1
ATOM 692 C CA . SER A 1 90 ? 5.436 14.731 -3.537 1.00 89.69 90 SER A CA 1
ATOM 693 C C . SER A 1 90 ? 6.825 14.827 -2.925 1.00 89.69 90 SER A C 1
ATOM 695 O O . SER A 1 90 ? 7.411 15.902 -2.969 1.00 89.69 90 SER A O 1
ATOM 697 N N . ASP A 1 91 ? 7.339 13.726 -2.380 1.00 89.44 91 ASP A N 1
ATOM 698 C CA . ASP A 1 91 ? 8.526 13.711 -1.531 1.00 89.44 91 ASP A CA 1
ATOM 699 C C . ASP A 1 91 ? 9.533 12.647 -1.986 1.00 89.44 91 ASP A C 1
ATOM 701 O O . ASP A 1 91 ? 9.200 11.683 -2.682 1.00 89.44 91 ASP A O 1
ATOM 705 N N . CYS A 1 92 ? 10.793 12.833 -1.592 1.00 91.75 92 CYS A N 1
ATOM 706 C CA . CYS A 1 92 ? 11.834 11.830 -1.782 1.00 91.75 92 CYS A CA 1
ATOM 707 C C . CYS A 1 92 ? 11.561 10.621 -0.875 1.00 91.75 92 CYS A C 1
ATOM 709 O O . CYS A 1 92 ? 11.298 10.785 0.312 1.00 91.75 92 CYS A O 1
ATOM 711 N N . GLN A 1 93 ? 11.655 9.405 -1.416 1.00 92.19 93 GLN A N 1
ATOM 712 C CA . GLN A 1 93 ? 11.381 8.174 -0.666 1.00 92.19 93 GLN A CA 1
ATOM 713 C C . GLN A 1 93 ? 12.629 7.541 -0.031 1.00 92.19 93 GLN A C 1
ATOM 715 O O . GLN A 1 93 ? 12.505 6.572 0.713 1.00 92.19 93 GLN A O 1
ATOM 720 N N . CYS A 1 94 ? 13.832 8.047 -0.319 1.00 89.62 94 CYS A N 1
ATOM 721 C CA . CYS A 1 94 ? 15.059 7.541 0.295 1.00 89.62 94 CYS A CA 1
ATOM 722 C C . CYS A 1 94 ? 15.131 7.956 1.770 1.00 89.62 94 CYS A C 1
ATOM 724 O O . CYS A 1 94 ? 15.173 9.147 2.068 1.00 89.62 94 CYS A O 1
ATOM 726 N N . ALA A 1 95 ? 15.200 6.982 2.680 1.00 74.44 95 ALA A N 1
ATOM 727 C CA . ALA A 1 95 ? 15.474 7.240 4.091 1.00 74.44 95 ALA A CA 1
ATOM 728 C C . ALA A 1 95 ? 16.942 7.668 4.291 1.00 74.44 95 ALA A C 1
ATOM 730 O O . ALA A 1 95 ? 17.830 7.172 3.596 1.00 74.44 95 ALA A O 1
ATOM 731 N N . GLY A 1 96 ? 17.203 8.558 5.256 1.00 61.62 96 GLY A N 1
ATOM 732 C CA . GLY A 1 96 ? 18.564 8.862 5.723 1.00 61.62 96 GLY A CA 1
ATOM 733 C C . GLY A 1 96 ? 19.181 10.193 5.280 1.00 61.62 96 GLY A C 1
ATOM 734 O O . GLY A 1 96 ? 20.371 10.389 5.505 1.00 61.62 96 GLY A O 1
ATOM 735 N N . ALA A 1 97 ? 18.417 11.117 4.697 1.00 53.78 97 ALA A N 1
ATOM 736 C CA . ALA A 1 97 ? 18.875 12.491 4.476 1.00 53.78 97 ALA A CA 1
ATOM 737 C C . ALA A 1 97 ? 17.937 13.472 5.188 1.00 53.78 97 ALA A C 1
ATOM 739 O O . ALA A 1 97 ? 17.282 14.294 4.559 1.00 53.78 97 ALA A O 1
ATOM 740 N N . GLU A 1 98 ? 17.864 13.364 6.517 1.00 53.22 98 GLU A N 1
ATOM 741 C CA . GLU A 1 98 ? 16.959 14.171 7.349 1.00 53.22 98 GLU A CA 1
ATOM 742 C C . GLU A 1 98 ? 17.155 15.695 7.204 1.00 53.22 98 GLU A C 1
ATOM 744 O O . GLU A 1 98 ? 16.256 16.424 7.601 1.00 53.22 98 GLU A O 1
ATOM 749 N N . ASP A 1 99 ? 18.220 16.184 6.545 1.00 55.12 99 ASP A N 1
ATOM 750 C CA . ASP A 1 99 ? 18.480 17.627 6.404 1.00 55.12 99 ASP A CA 1
ATOM 751 C C . ASP A 1 99 ? 18.895 18.143 5.002 1.00 55.12 99 ASP A C 1
ATOM 753 O O . ASP A 1 99 ? 19.114 19.345 4.865 1.00 55.12 99 ASP A O 1
ATOM 757 N N . ASP A 1 100 ? 18.984 17.321 3.939 1.00 62.53 100 ASP A N 1
ATOM 758 C CA . ASP A 1 100 ? 19.481 17.816 2.625 1.00 62.53 100 ASP A CA 1
ATOM 759 C C . ASP A 1 100 ? 18.782 17.213 1.389 1.00 62.53 100 ASP A C 1
ATOM 761 O O . ASP A 1 100 ? 19.389 16.810 0.391 1.00 62.53 100 ASP A O 1
ATOM 765 N N . HIS A 1 101 ? 17.450 17.126 1.436 1.00 75.44 101 HIS A N 1
ATOM 766 C CA . HIS A 1 101 ? 16.664 16.790 0.251 1.00 75.44 101 HIS A CA 1
ATOM 767 C C . HIS A 1 101 ? 16.430 18.026 -0.630 1.00 75.44 101 HIS A C 1
ATOM 769 O O . HIS A 1 101 ? 15.673 18.939 -0.298 1.00 75.44 101 HIS A O 1
ATOM 775 N N . VAL A 1 102 ? 17.036 18.028 -1.819 1.00 69.69 102 VAL A N 1
ATOM 776 C CA . VAL A 1 102 ? 16.782 19.047 -2.848 1.00 69.69 102 VAL A CA 1
ATOM 777 C C . VAL A 1 102 ? 15.342 18.932 -3.374 1.00 69.69 102 VAL A C 1
ATOM 779 O O . VAL A 1 102 ? 14.853 17.832 -3.625 1.00 69.69 102 VAL A O 1
ATOM 782 N N . ARG A 1 103 ? 14.676 20.072 -3.622 1.00 76.31 103 ARG A N 1
ATOM 783 C CA . ARG A 1 103 ? 13.279 20.142 -4.118 1.00 76.31 103 ARG A CA 1
ATOM 784 C C . ARG A 1 103 ? 13.045 19.500 -5.489 1.00 76.31 103 ARG A C 1
ATOM 786 O O . ARG A 1 103 ? 11.909 19.185 -5.830 1.00 76.31 103 ARG A O 1
ATOM 793 N N . ASN A 1 104 ? 14.091 19.347 -6.294 1.00 85.94 104 ASN A N 1
ATOM 794 C CA . ASN A 1 104 ? 13.968 18.788 -7.633 1.00 85.94 104 ASN A CA 1
ATOM 795 C C . ASN A 1 104 ? 13.914 17.258 -7.546 1.00 85.94 104 ASN A C 1
ATOM 797 O O . ASN A 1 104 ? 14.907 16.608 -7.204 1.00 85.94 104 ASN A O 1
ATOM 801 N N . LEU A 1 105 ? 12.740 16.707 -7.854 1.00 92.38 105 LEU A N 1
ATOM 802 C CA . LEU A 1 105 ? 12.447 15.282 -7.757 1.00 92.38 105 LEU A CA 1
ATOM 803 C C . LEU A 1 105 ? 12.418 14.606 -9.132 1.00 92.38 105 LEU A C 1
ATOM 805 O O . LEU A 1 105 ? 11.712 15.043 -10.047 1.00 92.38 105 LEU A O 1
ATOM 809 N N . THR A 1 106 ? 13.091 13.468 -9.234 1.00 93.75 106 THR A N 1
ATOM 810 C CA . THR A 1 106 ? 13.084 12.547 -10.371 1.00 93.75 106 THR A CA 1
ATOM 811 C C . THR A 1 106 ? 12.353 11.256 -10.012 1.00 93.75 106 THR A C 1
ATOM 813 O O . THR A 1 106 ? 12.165 10.912 -8.843 1.00 93.75 106 THR A O 1
ATOM 816 N N . THR A 1 107 ? 11.848 10.564 -11.031 1.00 96.50 107 THR A N 1
ATOM 817 C CA . THR A 1 107 ? 11.339 9.198 -10.879 1.00 96.50 107 THR A CA 1
ATOM 818 C C . THR A 1 107 ? 12.345 8.274 -11.531 1.00 96.50 107 THR A C 1
ATOM 820 O O . THR A 1 107 ? 12.477 8.271 -12.754 1.00 96.50 107 THR A O 1
ATOM 823 N N . ALA A 1 108 ? 13.069 7.524 -10.710 1.00 95.06 108 ALA A N 1
ATOM 824 C CA . ALA A 1 108 ? 13.994 6.516 -11.189 1.00 95.06 108 ALA A CA 1
ATOM 825 C C . ALA A 1 108 ? 13.219 5.243 -11.531 1.00 95.06 108 ALA A C 1
ATOM 827 O O . ALA A 1 108 ? 12.373 4.806 -10.748 1.00 95.06 108 ALA A O 1
ATOM 828 N N . GLN A 1 109 ? 13.523 4.650 -12.683 1.00 94.38 109 GLN A N 1
ATOM 829 C CA . GLN A 1 109 ? 12.968 3.372 -13.119 1.00 94.38 109 GLN A CA 1
ATOM 830 C C . GLN A 1 109 ? 14.096 2.346 -13.184 1.00 94.38 109 GLN A C 1
ATOM 832 O O . GLN A 1 109 ? 15.139 2.589 -13.795 1.00 94.38 109 GLN A O 1
ATOM 837 N N . THR A 1 110 ? 13.910 1.217 -12.513 1.00 92.12 110 THR A N 1
ATOM 838 C CA . THR A 1 110 ? 14.894 0.136 -12.478 1.00 92.12 110 THR A CA 1
ATOM 839 C C . THR A 1 110 ? 14.781 -0.742 -13.724 1.00 92.12 110 THR A C 1
ATOM 841 O O . THR A 1 110 ? 13.766 -0.740 -14.422 1.00 92.12 110 THR A O 1
ATOM 844 N N . GLN A 1 111 ? 15.830 -1.515 -14.023 1.00 86.50 111 GLN A N 1
ATOM 845 C CA . GLN A 1 111 ? 15.854 -2.395 -15.201 1.00 86.50 111 GLN A CA 1
ATOM 846 C C . GLN A 1 111 ? 14.771 -3.485 -15.162 1.00 86.50 111 GLN A C 1
ATOM 848 O O . GLN A 1 111 ? 14.283 -3.897 -16.209 1.00 86.50 111 GLN A O 1
ATOM 853 N N . ASP A 1 112 ? 14.367 -3.924 -13.970 1.00 87.19 112 ASP A N 1
ATOM 854 C CA . ASP A 1 112 ? 13.268 -4.869 -13.743 1.00 87.19 112 ASP A CA 1
ATOM 855 C C . ASP A 1 112 ? 11.879 -4.196 -13.746 1.00 87.19 112 ASP A C 1
ATOM 857 O O . ASP A 1 112 ? 10.878 -4.823 -13.405 1.00 87.19 112 ASP A O 1
ATOM 861 N N . GLY A 1 113 ? 11.793 -2.918 -14.132 1.00 89.25 113 GLY A N 1
ATOM 862 C CA . GLY A 1 113 ? 10.532 -2.189 -14.273 1.00 89.25 113 GLY A CA 1
ATOM 863 C C . GLY A 1 113 ? 9.930 -1.690 -12.957 1.00 89.25 113 GLY A C 1
ATOM 864 O O . GLY A 1 113 ? 8.764 -1.299 -12.934 1.00 89.25 113 GLY A O 1
ATOM 865 N N . GLY A 1 114 ? 10.692 -1.697 -11.863 1.00 94.81 114 GLY A N 1
ATOM 866 C CA . GLY A 1 114 ? 10.349 -0.994 -10.628 1.00 94.81 114 GLY A CA 1
ATOM 867 C C . GLY A 1 114 ? 10.511 0.522 -10.766 1.00 94.81 114 GLY A C 1
ATOM 868 O O . GLY A 1 114 ? 11.177 1.007 -11.680 1.00 94.81 114 GLY A O 1
ATOM 869 N N . ALA A 1 115 ? 9.904 1.289 -9.857 1.00 96.94 115 ALA A N 1
ATOM 870 C CA . ALA A 1 115 ? 10.062 2.741 -9.835 1.00 96.94 115 ALA A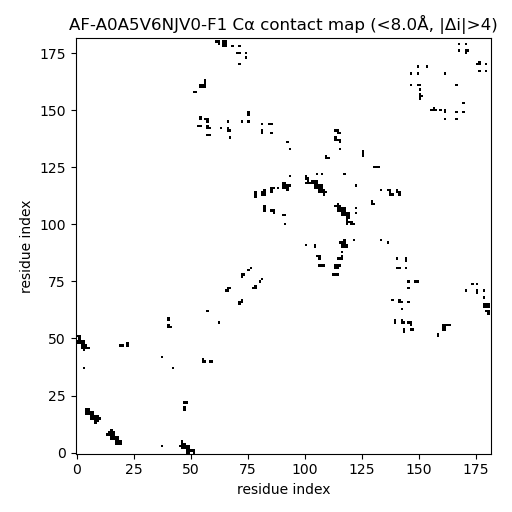 CA 1
ATOM 871 C C . ALA A 1 115 ? 10.091 3.310 -8.412 1.00 96.94 115 ALA A C 1
ATOM 873 O O . ALA A 1 115 ? 9.415 2.812 -7.507 1.00 96.94 115 ALA A O 1
ATOM 874 N N . VAL A 1 116 ? 10.856 4.387 -8.228 1.00 96.62 116 VAL A N 1
ATOM 875 C CA . VAL A 1 116 ? 11.002 5.097 -6.950 1.00 96.62 116 VAL A CA 1
ATOM 876 C C . VAL A 1 116 ? 11.138 6.606 -7.166 1.00 96.62 116 VAL A C 1
ATOM 878 O O . VAL A 1 116 ? 11.755 7.057 -8.133 1.00 96.62 116 VAL A O 1
ATOM 881 N N . ARG A 1 117 ? 10.537 7.399 -6.271 1.00 95.94 117 ARG A N 1
ATOM 882 C CA . ARG A 1 117 ? 10.603 8.864 -6.289 1.00 95.94 117 ARG A CA 1
ATOM 883 C C . ARG A 1 117 ? 11.780 9.343 -5.446 1.00 95.94 117 ARG A C 1
ATOM 885 O O . ARG A 1 117 ? 11.842 9.051 -4.254 1.00 95.94 117 ARG A O 1
ATOM 892 N N . LEU A 1 118 ? 12.708 10.080 -6.050 1.00 94.94 118 LEU A N 1
ATOM 893 C CA . LEU A 1 118 ? 13.949 10.520 -5.407 1.00 94.94 118 LEU A CA 1
ATOM 894 C C . LEU A 1 118 ? 14.228 11.992 -5.705 1.00 94.94 118 LEU A C 1
ATOM 896 O O . LEU A 1 118 ? 13.838 12.497 -6.751 1.00 94.94 118 LEU A O 1
ATOM 900 N N . CYS A 1 119 ? 14.931 12.694 -4.816 1.00 93.00 119 CYS A N 1
ATOM 901 C CA . CYS A 1 119 ? 15.599 13.933 -5.214 1.00 93.00 119 CYS A CA 1
ATOM 902 C C . CYS A 1 119 ? 16.832 13.607 -6.069 1.00 93.00 119 CYS A C 1
ATOM 904 O O . CYS A 1 119 ? 17.398 12.520 -5.943 1.00 93.00 119 CYS A O 1
ATOM 906 N N . HIS A 1 120 ? 17.296 14.550 -6.894 1.00 91.25 120 HIS A N 1
ATOM 907 C CA . HIS A 1 120 ? 18.471 14.318 -7.752 1.00 91.25 120 HIS A CA 1
ATOM 908 C C . HIS A 1 120 ? 19.712 13.817 -6.993 1.00 91.25 120 HIS A C 1
ATOM 910 O O . HIS A 1 120 ? 20.456 12.994 -7.521 1.00 91.25 120 HIS A O 1
ATOM 916 N N . ALA A 1 121 ? 19.949 14.299 -5.767 1.00 89.62 121 ALA A N 1
ATOM 917 C CA . ALA A 1 121 ? 21.094 13.873 -4.962 1.00 89.62 121 ALA A CA 1
ATOM 918 C C . ALA A 1 121 ? 20.999 12.384 -4.583 1.00 89.62 121 ALA A C 1
ATOM 920 O O . ALA A 1 121 ? 21.949 11.630 -4.799 1.00 89.62 121 ALA A O 1
ATOM 921 N N . CYS A 1 122 ? 19.835 11.944 -4.091 1.00 91.56 122 CYS A N 1
ATOM 922 C CA . CYS A 1 122 ? 19.581 10.537 -3.787 1.00 91.56 122 CYS A CA 1
ATOM 923 C C . CYS A 1 122 ? 19.595 9.675 -5.057 1.00 91.56 122 CYS A C 1
ATOM 925 O O . CYS A 1 122 ? 20.185 8.598 -5.050 1.00 91.56 122 CYS A O 1
ATOM 927 N N . ASP A 1 123 ? 19.005 10.149 -6.156 1.00 92.94 123 ASP A N 1
ATOM 928 C CA . ASP A 1 123 ? 19.005 9.435 -7.437 1.00 92.94 123 ASP A CA 1
ATOM 929 C C . ASP A 1 123 ? 20.439 9.129 -7.897 1.00 92.94 123 ASP A C 1
ATOM 931 O O . ASP A 1 123 ? 20.814 7.967 -8.054 1.00 92.94 123 ASP A O 1
ATOM 935 N N . ASN A 1 124 ? 21.302 10.149 -7.948 1.00 91.25 124 ASN A N 1
ATOM 936 C CA . ASN A 1 124 ? 22.713 9.990 -8.308 1.00 91.25 124 ASN A CA 1
ATOM 937 C C . ASN A 1 124 ? 23.472 9.043 -7.361 1.00 91.25 124 ASN A C 1
ATOM 939 O O . ASN A 1 124 ? 24.299 8.248 -7.813 1.00 91.25 124 ASN A O 1
ATOM 943 N N . ALA A 1 125 ? 23.186 9.090 -6.055 1.00 91.19 125 ALA A N 1
ATOM 944 C CA . ALA A 1 125 ? 23.828 8.227 -5.060 1.00 91.19 125 ALA A CA 1
ATOM 945 C C . ALA A 1 125 ? 23.492 6.730 -5.236 1.00 91.19 125 ALA A C 1
ATOM 947 O O . ALA A 1 125 ? 24.269 5.861 -4.804 1.00 91.19 125 ALA A O 1
ATOM 948 N N . HIS A 1 126 ? 22.353 6.427 -5.868 1.00 91.88 126 HIS A N 1
ATOM 949 C CA . HIS A 1 126 ? 21.849 5.072 -6.085 1.00 91.88 126 HIS A CA 1
ATOM 950 C C . HIS A 1 126 ? 21.929 4.587 -7.539 1.00 91.88 126 HIS A C 1
ATOM 952 O O . HIS A 1 126 ? 21.945 3.369 -7.743 1.00 91.88 126 HIS A O 1
ATOM 958 N N . TYR A 1 127 ? 22.056 5.489 -8.518 1.00 90.62 127 TYR A N 1
ATOM 959 C CA . TYR A 1 127 ? 22.041 5.194 -9.956 1.00 90.62 127 TYR A CA 1
ATOM 960 C C . TYR A 1 127 ? 23.015 4.070 -10.337 1.00 90.62 127 TYR A C 1
ATOM 962 O O . TYR A 1 127 ? 22.609 3.005 -10.802 1.00 90.62 127 TYR A O 1
ATOM 970 N N . MET A 1 128 ? 24.306 4.237 -10.022 1.00 91.62 128 MET A N 1
ATOM 971 C CA . MET A 1 128 ? 25.346 3.245 -10.349 1.00 91.62 128 MET A CA 1
ATOM 972 C C . MET A 1 128 ? 25.236 1.943 -9.540 1.00 91.62 128 MET A C 1
ATOM 974 O O . MET A 1 128 ? 25.860 0.943 -9.887 1.00 91.62 128 MET A O 1
ATOM 978 N N . LYS A 1 129 ? 24.451 1.934 -8.457 1.00 91.19 129 LYS A N 1
ATOM 979 C CA . LYS A 1 129 ? 24.210 0.755 -7.607 1.00 91.19 129 LYS A CA 1
ATOM 980 C C . LYS A 1 129 ? 22.939 0.003 -8.017 1.00 91.19 129 LYS A C 1
ATOM 982 O O . LYS A 1 129 ? 22.573 -0.970 -7.356 1.00 91.19 12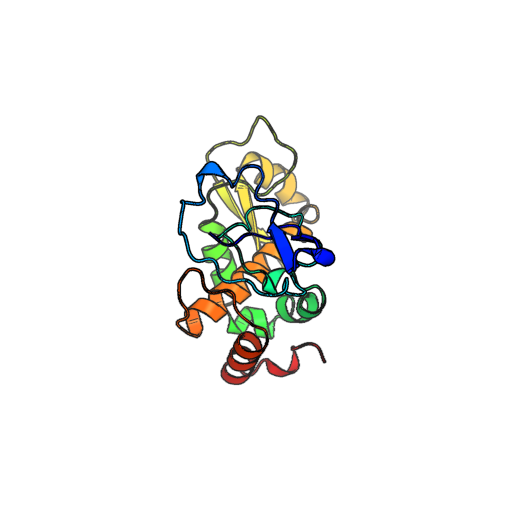9 LYS A O 1
ATOM 987 N N . GLY A 1 130 ? 22.246 0.464 -9.064 1.00 89.56 130 GLY A N 1
ATOM 988 C CA . GLY A 1 130 ? 20.997 -0.122 -9.546 1.00 89.56 130 GLY A CA 1
ATOM 989 C C . GLY A 1 130 ? 19.879 -0.095 -8.505 1.00 89.56 130 GLY A C 1
ATOM 990 O O . GLY A 1 130 ? 19.060 -1.005 -8.485 1.00 89.56 130 GLY A O 1
ATOM 991 N N . TYR A 1 131 ? 19.881 0.891 -7.601 1.00 93.81 131 TYR A N 1
ATOM 992 C CA . TYR A 1 131 ? 18.828 1.101 -6.596 1.00 93.81 131 TYR A CA 1
ATOM 993 C C . TYR A 1 131 ? 18.552 -0.079 -5.644 1.00 93.81 131 TYR A C 1
ATOM 995 O O . TYR A 1 131 ? 17.539 -0.077 -4.954 1.00 93.81 131 TYR A O 1
ATOM 1003 N N . ARG A 1 132 ? 19.464 -1.056 -5.522 1.00 92.00 132 ARG A N 1
ATOM 1004 C CA . ARG A 1 132 ? 19.269 -2.265 -4.688 1.00 92.00 132 ARG A CA 1
ATOM 1005 C C . ARG A 1 132 ? 18.932 -1.964 -3.225 1.00 92.00 132 ARG A C 1
ATOM 1007 O O . ARG A 1 132 ? 18.132 -2.665 -2.623 1.00 92.00 132 ARG A O 1
ATOM 1014 N N . ALA A 1 133 ? 19.510 -0.899 -2.668 1.00 92.31 133 ALA A N 1
ATOM 1015 C CA . ALA A 1 133 ? 19.233 -0.450 -1.300 1.00 92.31 133 ALA A CA 1
ATOM 1016 C C . ALA A 1 133 ? 17.800 0.088 -1.102 1.00 92.31 133 ALA A C 1
ATOM 1018 O O . ALA A 1 133 ? 17.376 0.284 0.029 1.00 92.31 133 ALA A O 1
ATOM 1019 N N . LEU A 1 134 ? 17.066 0.337 -2.190 1.00 94.69 134 LEU A N 1
ATOM 1020 C CA . LEU A 1 134 ? 15.688 0.828 -2.197 1.00 94.69 134 LEU A CA 1
ATOM 1021 C C . LEU A 1 134 ? 14.691 -0.269 -2.605 1.00 94.69 134 LEU A C 1
ATOM 1023 O O . LEU A 1 134 ? 13.541 0.047 -2.904 1.00 94.69 134 LEU A O 1
ATOM 1027 N N . SER A 1 135 ? 15.114 -1.540 -2.633 1.00 93.44 135 SER A N 1
ATOM 1028 C CA . SER A 1 135 ? 14.278 -2.665 -3.073 1.00 93.44 135 SER A CA 1
ATOM 1029 C C . SER A 1 135 ? 12.946 -2.713 -2.323 1.00 93.44 135 SER A C 1
ATOM 1031 O O . SER A 1 135 ? 11.897 -2.804 -2.951 1.00 93.44 135 SER A O 1
ATOM 1033 N N . ASP A 1 136 ? 12.964 -2.537 -1.002 1.00 93.31 136 ASP A N 1
ATOM 1034 C CA . ASP A 1 136 ? 11.751 -2.579 -0.177 1.00 93.31 136 ASP A CA 1
ATOM 1035 C C . ASP A 1 136 ? 10.769 -1.448 -0.524 1.00 93.31 136 ASP A C 1
ATOM 1037 O O . ASP A 1 136 ? 9.554 -1.646 -0.558 1.00 93.31 136 ASP A O 1
ATOM 1041 N N . ILE A 1 137 ? 11.290 -0.254 -0.833 1.00 94.75 137 ILE A N 1
ATOM 1042 C CA . ILE A 1 137 ? 10.481 0.896 -1.265 1.00 94.75 137 ILE A CA 1
ATOM 1043 C C . ILE A 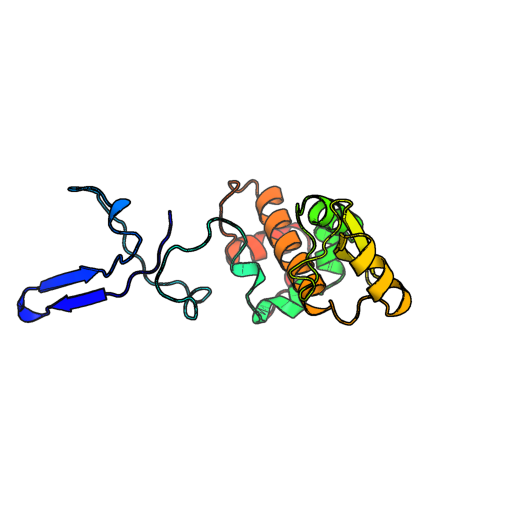1 137 ? 9.871 0.616 -2.638 1.00 94.75 137 ILE A C 1
ATOM 1045 O O . ILE A 1 137 ? 8.691 0.882 -2.852 1.00 94.75 137 ILE A O 1
ATOM 1049 N N . ILE A 1 138 ? 10.656 0.059 -3.560 1.00 95.62 138 ILE A N 1
ATOM 1050 C CA . ILE A 1 138 ? 10.201 -0.289 -4.909 1.00 95.62 138 ILE A CA 1
ATOM 1051 C C . ILE A 1 138 ? 9.103 -1.360 -4.845 1.00 95.62 138 ILE A C 1
ATOM 1053 O O . ILE A 1 138 ? 8.072 -1.212 -5.505 1.00 95.62 138 ILE A O 1
ATOM 1057 N N . THR A 1 139 ? 9.278 -2.395 -4.019 1.00 95.12 139 THR A N 1
ATOM 1058 C CA . THR A 1 139 ? 8.265 -3.435 -3.787 1.00 95.12 139 THR A CA 1
ATOM 1059 C C . THR A 1 139 ? 6.986 -2.836 -3.205 1.00 95.12 139 THR A C 1
ATOM 1061 O O . THR A 1 139 ? 5.897 -3.102 -3.720 1.00 95.12 139 THR A O 1
ATOM 1064 N N . ARG A 1 140 ? 7.095 -1.953 -2.202 1.00 94.12 140 ARG A N 1
ATOM 1065 C CA . ARG A 1 140 ? 5.932 -1.260 -1.626 1.00 94.12 140 ARG A CA 1
ATOM 1066 C C . ARG A 1 140 ? 5.219 -0.374 -2.649 1.00 94.12 140 ARG A C 1
ATOM 1068 O O . ARG A 1 140 ? 3.998 -0.440 -2.745 1.00 94.12 140 ARG A O 1
ATOM 1075 N N . ASN A 1 141 ? 5.958 0.404 -3.442 1.00 95.88 141 ASN A N 1
ATOM 1076 C CA . ASN A 1 141 ? 5.390 1.234 -4.508 1.00 95.88 141 ASN A CA 1
ATOM 1077 C C . ASN A 1 141 ? 4.605 0.390 -5.511 1.00 95.88 141 ASN A C 1
ATOM 1079 O O . ASN A 1 141 ? 3.513 0.777 -5.917 1.00 95.88 141 ASN A O 1
ATOM 1083 N N . ARG A 1 142 ? 5.147 -0.771 -5.894 1.00 96.25 142 ARG A N 1
ATOM 1084 C CA . ARG A 1 142 ? 4.486 -1.697 -6.815 1.00 96.25 142 ARG A CA 1
ATOM 1085 C C . ARG A 1 142 ? 3.163 -2.202 -6.241 1.00 96.25 142 ARG A C 1
ATOM 1087 O O . ARG A 1 142 ? 2.147 -2.126 -6.929 1.00 96.25 142 ARG A O 1
ATOM 1094 N N . ALA A 1 143 ? 3.161 -2.659 -4.991 1.00 96.31 143 ALA A N 1
ATOM 1095 C CA . ALA A 1 143 ? 1.953 -3.136 -4.325 1.00 96.31 143 ALA A CA 1
ATOM 1096 C C . ALA A 1 143 ? 0.900 -2.023 -4.179 1.00 96.31 143 ALA A C 1
ATOM 1098 O O . ALA A 1 143 ? -0.252 -2.204 -4.571 1.00 96.31 143 ALA A O 1
ATOM 1099 N N . GLU A 1 144 ? 1.285 -0.844 -3.679 1.00 95.44 144 GLU A N 1
ATOM 1100 C CA . GLU A 1 144 ? 0.361 0.284 -3.499 1.00 95.44 144 GLU A CA 1
ATOM 1101 C C . GLU A 1 144 ? -0.223 0.771 -4.829 1.00 95.44 144 GLU A C 1
ATOM 1103 O O . GLU A 1 144 ? -1.429 1.018 -4.916 1.00 95.44 144 GLU A O 1
ATOM 1108 N N . TRP A 1 145 ? 0.600 0.840 -5.877 1.00 96.75 145 TRP A N 1
ATOM 1109 C CA . TRP A 1 145 ? 0.152 1.182 -7.222 1.00 96.75 145 TRP A CA 1
ATOM 1110 C C . TRP A 1 145 ? -0.845 0.166 -7.780 1.00 96.75 145 TRP A C 1
ATOM 1112 O O . TRP A 1 145 ? -1.887 0.578 -8.287 1.00 96.75 145 TRP A O 1
ATOM 1122 N N . ILE A 1 146 ? -0.567 -1.141 -7.680 1.00 97.56 146 ILE A N 1
ATOM 1123 C CA . ILE A 1 146 ? -1.481 -2.181 -8.178 1.00 97.56 146 ILE A CA 1
ATOM 1124 C C . ILE A 1 146 ? -2.825 -2.081 -7.458 1.00 97.56 146 ILE A C 1
ATOM 1126 O O . ILE A 1 146 ? -3.870 -2.098 -8.106 1.00 97.56 146 ILE A O 1
ATOM 1130 N N . VAL A 1 147 ? -2.826 -1.917 -6.132 1.00 96.88 147 VAL A N 1
ATOM 1131 C CA . VAL A 1 147 ? -4.082 -1.801 -5.383 1.00 96.88 147 VAL A CA 1
ATOM 1132 C C . VAL A 1 147 ? -4.837 -0.514 -5.742 1.00 96.88 147 VAL A C 1
ATOM 1134 O O . VAL A 1 147 ? -6.056 -0.550 -5.915 1.00 96.88 147 VAL A O 1
ATOM 1137 N N . ASP A 1 148 ? -4.149 0.617 -5.920 1.00 95.56 148 ASP A N 1
ATOM 1138 C CA . ASP A 1 148 ? -4.791 1.855 -6.383 1.00 95.56 148 ASP A CA 1
ATOM 1139 C C . ASP A 1 148 ? -5.323 1.727 -7.822 1.00 95.56 148 ASP A C 1
ATOM 1141 O O . ASP A 1 148 ? -6.418 2.205 -8.125 1.00 95.56 148 ASP A O 1
ATOM 1145 N N . TYR A 1 149 ? -4.612 1.014 -8.700 1.00 96.94 149 TYR A N 1
ATOM 1146 C CA . TYR A 1 149 ? -5.079 0.707 -10.050 1.00 96.94 149 TYR A CA 1
ATOM 1147 C C . TYR A 1 149 ? -6.348 -0.148 -10.021 1.00 96.94 149 TYR A C 1
ATOM 1149 O O . TYR A 1 149 ? -7.330 0.189 -10.684 1.00 96.94 149 TYR A O 1
ATOM 1157 N N . VAL A 1 150 ? -6.368 -1.209 -9.210 1.00 97.44 150 VAL A N 1
ATOM 1158 C CA . VAL A 1 150 ? -7.545 -2.064 -8.992 1.00 97.44 150 VAL A CA 1
ATOM 1159 C C . VAL A 1 150 ? -8.722 -1.215 -8.520 1.00 97.44 150 VAL A C 1
ATOM 1161 O O . VAL A 1 150 ? -9.781 -1.235 -9.149 1.00 97.44 150 VAL A O 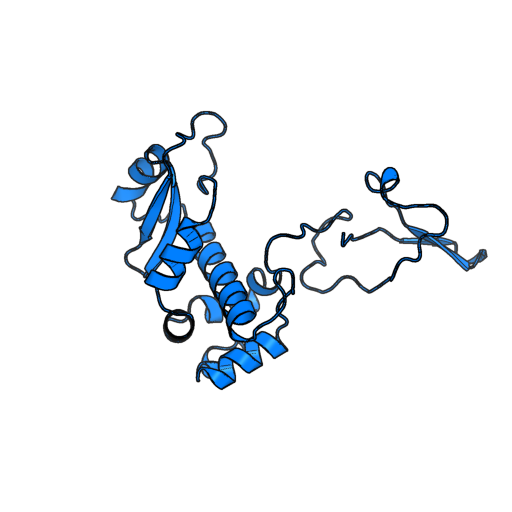1
ATOM 1164 N N . ARG A 1 151 ? -8.517 -0.380 -7.494 1.00 96.81 151 ARG A N 1
ATOM 1165 C CA . ARG A 1 151 ? -9.526 0.557 -6.980 1.00 96.81 151 ARG A CA 1
ATOM 1166 C C . ARG A 1 151 ? -10.104 1.436 -8.089 1.00 96.81 151 ARG A C 1
ATOM 1168 O O . ARG A 1 151 ? -11.322 1.569 -8.201 1.00 96.81 151 ARG A O 1
ATOM 1175 N N . MET A 1 152 ? -9.242 2.028 -8.917 1.00 95.38 152 MET A N 1
ATOM 1176 C CA . MET A 1 152 ? -9.657 2.876 -10.038 1.00 95.38 152 MET A CA 1
ATOM 1177 C C . MET A 1 152 ? -10.402 2.093 -11.124 1.00 95.38 152 MET A C 1
ATOM 1179 O O . MET A 1 152 ? -11.437 2.555 -11.603 1.00 95.38 152 MET A O 1
ATOM 1183 N N . SER A 1 153 ? -9.898 0.919 -11.506 1.00 96.38 153 SER A N 1
ATOM 1184 C CA . SER A 1 153 ? -10.470 0.081 -12.568 1.00 96.38 153 SER A CA 1
ATOM 1185 C C . SER A 1 153 ? -11.875 -0.422 -12.218 1.00 96.38 153 SER A C 1
ATOM 1187 O O . SER A 1 153 ? -12.767 -0.406 -13.065 1.00 96.38 153 SER A O 1
ATOM 1189 N N . LEU A 1 154 ? -12.100 -0.754 -10.942 1.00 97.19 154 LEU A N 1
ATOM 1190 C CA . LEU A 1 154 ? -13.394 -1.153 -10.392 1.00 97.19 154 LEU A CA 1
ATOM 1191 C C . LEU A 1 154 ? -14.296 0.044 -10.042 1.00 97.19 154 LEU A C 1
ATOM 1193 O O . LEU A 1 154 ? -15.404 -0.147 -9.549 1.00 97.19 154 LEU A O 1
ATOM 1197 N N . ARG A 1 155 ? -13.847 1.279 -10.315 1.00 96.44 155 ARG A N 1
ATOM 1198 C CA . ARG A 1 155 ? -14.574 2.536 -10.050 1.00 96.44 155 ARG A CA 1
ATOM 1199 C C . ARG A 1 155 ? -14.970 2.723 -8.582 1.00 96.44 155 ARG A C 1
ATOM 1201 O O . ARG A 1 155 ? -15.998 3.327 -8.285 1.00 96.44 155 ARG A O 1
ATOM 1208 N N . LEU A 1 156 ? -14.138 2.230 -7.671 1.00 95.00 156 LEU A N 1
ATOM 1209 C CA . LEU A 1 156 ? -14.325 2.398 -6.235 1.00 95.00 156 LEU A CA 1
ATOM 1210 C C . LEU A 1 156 ? -13.944 3.826 -5.817 1.00 95.00 156 LEU A C 1
ATOM 1212 O O . LEU A 1 156 ? -13.120 4.493 -6.458 1.00 95.00 156 LEU A O 1
ATOM 1216 N N . GLU A 1 157 ? -14.536 4.304 -4.724 1.00 92.25 157 GLU A N 1
ATOM 1217 C CA . GLU A 1 157 ? -14.299 5.659 -4.219 1.00 92.25 157 GLU A CA 1
ATOM 1218 C C . GLU A 1 157 ? -12.815 5.918 -3.907 1.00 92.25 157 GLU A C 1
ATOM 1220 O O . GLU A 1 157 ? -12.034 4.997 -3.658 1.00 92.25 157 GLU A O 1
ATOM 1225 N N . LYS A 1 158 ? -12.403 7.194 -3.894 1.00 86.00 158 LYS A N 1
ATOM 1226 C CA . LYS A 1 158 ? -10.993 7.600 -3.720 1.00 86.00 158 LYS A CA 1
ATOM 1227 C C . LYS A 1 158 ? -10.332 7.004 -2.471 1.00 86.00 158 LYS A C 1
ATOM 1229 O O . LYS A 1 158 ? -9.169 6.626 -2.528 1.00 86.00 158 LYS A O 1
ATOM 1234 N N . ASN A 1 159 ? -11.080 6.906 -1.376 1.00 83.44 159 ASN A N 1
ATOM 1235 C CA . ASN A 1 159 ? -10.577 6.459 -0.074 1.00 83.44 159 ASN A CA 1
ATOM 1236 C C . ASN A 1 159 ? -11.027 5.028 0.275 1.00 83.44 159 ASN A C 1
ATOM 1238 O O . ASN A 1 159 ? -10.919 4.604 1.431 1.00 83.44 159 ASN A O 1
ATOM 1242 N N . HIS A 1 160 ? -11.570 4.292 -0.701 1.00 89.56 160 HIS A N 1
ATOM 1243 C CA . HIS A 1 160 ? -11.983 2.906 -0.509 1.00 89.56 160 HIS A CA 1
ATOM 1244 C C . HIS A 1 160 ? -10.767 2.015 -0.248 1.00 89.56 160 HIS A C 1
ATOM 1246 O O . HIS A 1 160 ? -9.763 2.118 -0.955 1.00 89.56 160 HIS A O 1
ATOM 1252 N N . GLN A 1 161 ? -10.861 1.148 0.760 1.00 90.44 161 GLN A N 1
ATOM 1253 C CA . GLN A 1 161 ? -9.849 0.126 1.028 1.00 90.44 161 GLN A CA 1
ATOM 1254 C C . GLN A 1 161 ? -10.213 -1.113 0.223 1.00 90.44 161 GLN A C 1
ATOM 1256 O O . GLN A 1 161 ? -11.227 -1.746 0.517 1.00 90.44 161 GLN A O 1
ATOM 1261 N N . VAL A 1 162 ? -9.404 -1.436 -0.785 1.00 93.56 162 VAL A N 1
ATOM 1262 C CA . VAL A 1 162 ? -9.642 -2.612 -1.626 1.00 93.56 162 VAL A CA 1
ATOM 1263 C C . VAL A 1 162 ? -9.563 -3.865 -0.766 1.00 93.56 162 VAL A C 1
ATOM 1265 O O . VAL A 1 162 ? -8.622 -4.067 0.002 1.00 93.56 162 VAL A O 1
ATOM 1268 N N . THR A 1 163 ? -10.571 -4.709 -0.908 1.00 92.38 163 THR A N 1
ATOM 1269 C CA . THR A 1 163 ? -10.686 -5.986 -0.211 1.00 92.38 163 THR A CA 1
ATOM 1270 C C . THR A 1 163 ? -10.119 -7.125 -1.058 1.00 92.38 163 THR A C 1
ATOM 1272 O O . THR A 1 163 ? -10.005 -7.020 -2.281 1.00 92.38 163 THR A O 1
ATOM 1275 N N . LEU A 1 164 ? -9.789 -8.254 -0.424 1.00 93.25 164 LEU A N 1
ATOM 1276 C CA . LEU A 1 164 ? -9.310 -9.436 -1.144 1.00 93.25 164 LEU A CA 1
ATOM 1277 C C . LEU A 1 164 ? -10.315 -9.943 -2.205 1.00 93.25 164 LEU A C 1
ATOM 1279 O O . LEU A 1 164 ? -9.874 -10.241 -3.313 1.00 93.25 164 LEU A O 1
ATOM 1283 N N . PRO A 1 165 ? -11.643 -9.989 -1.957 1.00 94.81 165 PRO A N 1
ATOM 1284 C CA . PRO A 1 165 ? -12.611 -10.342 -2.998 1.00 94.81 165 PRO A CA 1
ATOM 1285 C C . PRO A 1 165 ? -12.635 -9.370 -4.184 1.00 94.81 165 PRO A C 1
ATOM 1287 O O . PRO A 1 165 ? -12.802 -9.806 -5.319 1.00 94.81 165 PRO A O 1
ATOM 1290 N N . GLU A 1 166 ? -12.451 -8.067 -3.956 1.00 96.94 166 GLU A N 1
ATOM 1291 C CA . GLU A 1 166 ? -12.369 -7.076 -5.041 1.00 96.94 166 GLU A CA 1
ATOM 1292 C C . GLU A 1 166 ? -11.082 -7.247 -5.853 1.00 96.94 166 GLU A C 1
ATOM 1294 O O . GLU A 1 166 ? -11.129 -7.236 -7.082 1.00 96.94 166 GLU A O 1
ATOM 1299 N N . MET A 1 167 ? -9.950 -7.491 -5.184 1.00 96.81 167 MET A N 1
ATOM 1300 C CA . MET A 1 167 ? -8.694 -7.854 -5.844 1.00 96.81 167 MET A CA 1
ATOM 1301 C C . MET A 1 167 ? -8.852 -9.124 -6.686 1.00 96.81 167 MET A C 1
ATOM 1303 O O . MET A 1 167 ? -8.445 -9.161 -7.845 1.00 96.81 167 MET A O 1
ATOM 1307 N N . PHE A 1 168 ? -9.501 -10.150 -6.134 1.00 96.25 168 PHE A N 1
ATOM 1308 C CA . PHE A 1 168 ? -9.787 -11.388 -6.848 1.00 96.25 168 PHE A CA 1
ATOM 1309 C C . PHE A 1 168 ? -10.710 -11.154 -8.053 1.00 96.25 168 PHE A C 1
ATOM 1311 O O . PHE A 1 168 ? -10.440 -11.656 -9.140 1.00 96.25 168 PHE A O 1
ATOM 1318 N N . CYS A 1 169 ? -11.763 -10.347 -7.895 1.00 97.38 169 CYS A N 1
ATOM 1319 C CA . CYS A 1 169 ? -12.656 -9.957 -8.985 1.00 97.38 169 CYS A CA 1
ATOM 1320 C C . CYS A 1 169 ? -11.881 -9.278 -10.123 1.00 97.38 169 CYS A C 1
ATOM 1322 O O . CYS A 1 169 ? -12.016 -9.661 -11.284 1.00 97.38 169 CYS A O 1
ATOM 1324 N N . TRP A 1 170 ? -10.999 -8.331 -9.792 1.00 98.19 170 TRP A N 1
ATOM 1325 C CA . TRP A 1 170 ? -10.115 -7.712 -10.775 1.00 98.19 170 TRP A CA 1
ATOM 1326 C C . TRP A 1 170 ? -9.198 -8.736 -11.455 1.00 98.19 170 TRP A C 1
ATOM 1328 O O . TRP A 1 170 ? -9.092 -8.746 -12.681 1.00 98.19 170 TRP A O 1
ATOM 1338 N N . ALA A 1 171 ? -8.597 -9.650 -10.688 1.00 97.94 171 ALA A N 1
ATOM 1339 C CA . ALA A 1 171 ? -7.732 -10.691 -11.231 1.00 97.94 171 ALA A CA 1
ATOM 1340 C C . ALA A 1 171 ? -8.470 -11.612 -12.222 1.00 97.94 171 ALA A C 1
ATOM 1342 O O . ALA A 1 171 ? -7.894 -11.989 -13.243 1.00 97.94 171 ALA A O 1
ATOM 1343 N N . VAL A 1 172 ? -9.746 -11.931 -11.964 1.00 97.69 172 VAL A N 1
ATOM 1344 C CA . VAL A 1 172 ? -10.626 -12.667 -12.893 1.00 97.69 172 VAL A CA 1
ATOM 1345 C C . VAL A 1 172 ? -10.849 -11.867 -14.173 1.00 97.69 172 VAL A C 1
ATOM 1347 O O . VAL A 1 172 ? -10.631 -12.391 -15.264 1.00 97.69 172 VAL A O 1
ATOM 1350 N N . LEU A 1 173 ? -11.233 -10.593 -14.051 1.00 97.50 173 LEU A N 1
ATOM 1351 C CA . LEU A 1 173 ? -11.517 -9.725 -15.200 1.00 97.50 173 LEU A CA 1
ATOM 1352 C C . LEU A 1 173 ? -10.295 -9.517 -16.107 1.00 97.50 173 LEU A C 1
ATOM 1354 O O . LEU A 1 173 ? -10.455 -9.325 -17.310 1.00 97.50 173 LEU A O 1
ATOM 1358 N N . HIS A 1 174 ? -9.089 -9.584 -15.542 1.00 97.12 174 HIS A N 1
ATOM 1359 C CA . HIS A 1 174 ? -7.831 -9.387 -16.260 1.00 97.12 174 HIS A CA 1
ATOM 1360 C C . HIS A 1 174 ? -7.064 -10.687 -16.563 1.00 97.12 174 HIS A C 1
ATOM 1362 O O . HIS A 1 174 ? -5.960 -10.629 -17.101 1.00 97.12 174 HIS A O 1
ATOM 1368 N N . GLY A 1 175 ? -7.628 -11.861 -16.255 1.00 96.88 175 GLY A N 1
ATOM 1369 C CA . GLY A 1 175 ? -7.026 -13.158 -16.593 1.00 96.88 175 GLY A CA 1
ATOM 1370 C C . GLY A 1 175 ? -5.730 -13.485 -15.839 1.00 96.88 175 GLY A C 1
ATOM 1371 O O . GLY A 1 175 ? -4.899 -14.240 -16.344 1.00 96.88 175 GLY A O 1
ATOM 1372 N N . VAL A 1 176 ? -5.542 -12.930 -14.638 1.00 97.31 176 VAL A N 1
ATOM 1373 C CA . VAL A 1 176 ? -4.335 -13.104 -13.802 1.00 97.31 176 VAL A CA 1
ATOM 1374 C C . VAL A 1 176 ? -4.608 -13.852 -12.492 1.00 97.31 176 VAL A C 1
ATOM 1376 O O . VAL A 1 176 ? -3.786 -13.845 -11.581 1.00 97.31 176 VAL A O 1
ATOM 1379 N N . THR A 1 177 ? -5.735 -14.561 -12.394 1.00 96.00 177 THR A N 1
ATOM 1380 C CA . THR A 1 177 ? -6.116 -15.355 -11.208 1.00 96.00 177 THR A CA 1
ATOM 1381 C C . THR A 1 177 ? -5.072 -16.385 -10.800 1.00 96.00 177 THR A C 1
ATOM 1383 O O . THR A 1 177 ? -4.905 -16.643 -9.617 1.00 96.00 177 THR A O 1
ATOM 1386 N N . ASN A 1 178 ? -4.335 -16.943 -11.761 1.00 94.38 178 ASN A N 1
ATOM 1387 C CA . ASN A 1 178 ? -3.299 -17.948 -11.509 1.00 94.38 178 ASN A CA 1
ATOM 1388 C C . ASN A 1 178 ? -2.076 -17.392 -10.760 1.00 94.38 178 ASN A C 1
ATOM 1390 O O . ASN A 1 178 ? -1.190 -18.163 -10.407 1.00 94.38 178 ASN A O 1
ATOM 1394 N N . ALA A 1 179 ? -1.977 -16.069 -10.596 1.00 94.44 179 ALA A N 1
ATOM 1395 C CA . ALA A 1 179 ? -0.945 -15.426 -9.789 1.00 94.44 179 ALA A CA 1
ATOM 1396 C C . ALA A 1 179 ? -1.391 -15.199 -8.334 1.00 94.44 179 ALA A C 1
ATOM 1398 O O . ALA A 1 179 ? -0.564 -14.835 -7.502 1.00 94.44 179 ALA A O 1
ATOM 1399 N N . MET A 1 180 ? -2.686 -15.352 -8.023 1.00 92.56 180 MET A N 1
ATOM 1400 C CA . MET A 1 180 ? -3.188 -15.164 -6.661 1.00 92.56 180 MET A CA 1
ATOM 1401 C C . MET A 1 180 ? -2.618 -16.254 -5.742 1.00 92.56 180 MET A C 1
ATOM 1403 O O . MET A 1 180 ? -2.537 -17.411 -6.165 1.00 92.56 180 MET A O 1
ATOM 1407 N N . PRO A 1 181 ? -2.240 -15.917 -4.496 1.00 86.56 181 PRO A N 1
ATOM 1408 C CA . PRO A 1 181 ? -1.816 -16.916 -3.524 1.00 86.56 181 PRO A CA 1
ATOM 1409 C C . PRO A 1 181 ? -2.961 -17.899 -3.237 1.00 86.56 181 PRO A C 1
ATOM 1411 O O . PRO A 1 181 ? -4.132 -17.507 -3.217 1.00 86.56 181 PRO A O 1
ATOM 1414 N N . VAL A 1 182 ? -2.597 -19.170 -3.047 1.00 71.75 182 VAL A N 1
ATOM 1415 C CA . VAL A 1 182 ? -3.506 -20.283 -2.716 1.00 71.75 182 VAL A CA 1
ATOM 1416 C C . VAL A 1 182 ? -3.718 -20.364 -1.211 1.00 71.75 182 VAL A C 1
ATOM 1418 O O . VAL A 1 182 ? -2.712 -20.221 -0.479 1.00 71.75 182 VAL A O 1
#

pLDDT: mean 90.36, std 8.32, range [53.22, 98.19]

Organism: NCBI:txid436295